Protein AF-A0A820FQL5-F1 (afdb_monomer)

pLDDT: mean 74.28, std 24.4, range [28.17, 97.19]

Structure (mmCIF, N/CA/C/O backbone):
data_AF-A0A820FQL5-F1
#
_entry.id   AF-A0A820FQL5-F1
#
loop_
_atom_site.group_PDB
_atom_site.id
_atom_site.type_symbol
_atom_site.label_atom_id
_atom_site.label_alt_id
_atom_site.label_comp_id
_atom_site.label_asym_id
_atom_site.label_entity_id
_atom_site.label_seq_id
_atom_site.pdbx_PDB_ins_code
_atom_site.Cartn_x
_atom_site.Cartn_y
_atom_site.Cartn_z
_atom_site.occupancy
_atom_site.B_iso_or_equiv
_atom_site.auth_seq_id
_atom_site.auth_comp_id
_atom_site.auth_asym_id
_atom_site.auth_atom_id
_atom_site.pdbx_PDB_model_num
ATOM 1 N N . MET A 1 1 ? 74.668 -17.766 -28.777 1.00 36.09 1 MET A N 1
ATOM 2 C CA . MET A 1 1 ? 75.497 -16.750 -29.457 1.00 36.09 1 MET A CA 1
ATOM 3 C C . MET A 1 1 ? 74.555 -15.599 -29.770 1.00 36.09 1 MET A C 1
ATOM 5 O O . MET A 1 1 ? 73.627 -15.824 -30.531 1.00 36.09 1 MET A O 1
ATOM 9 N N . ALA A 1 2 ? 74.511 -14.587 -28.896 1.00 40.09 2 ALA A N 1
ATOM 10 C CA . ALA A 1 2 ? 75.357 -13.377 -28.974 1.00 40.09 2 ALA A CA 1
ATOM 11 C C . ALA A 1 2 ? 74.757 -12.417 -30.035 1.00 40.09 2 ALA A C 1
ATOM 13 O O . ALA A 1 2 ? 74.537 -12.864 -31.151 1.00 40.09 2 ALA A O 1
ATOM 14 N N . ASP A 1 3 ? 74.389 -11.151 -29.806 1.00 36.59 3 ASP A N 1
ATOM 15 C CA . ASP A 1 3 ? 74.737 -10.185 -28.759 1.00 36.59 3 ASP A CA 1
ATOM 16 C C . ASP A 1 3 ? 73.809 -8.940 -28.789 1.00 36.59 3 ASP A C 1
ATOM 18 O O . ASP A 1 3 ? 73.258 -8.589 -29.829 1.00 36.59 3 ASP A O 1
ATOM 22 N N . HIS A 1 4 ? 73.679 -8.303 -27.615 1.00 42.88 4 HIS A N 1
ATOM 23 C CA . HIS A 1 4 ? 73.720 -6.860 -27.283 1.00 42.88 4 HIS A CA 1
ATOM 24 C C . HIS A 1 4 ? 73.138 -5.746 -28.187 1.00 42.88 4 HIS A C 1
ATOM 26 O O . HIS A 1 4 ? 73.580 -5.544 -29.310 1.00 42.88 4 HIS A O 1
ATOM 32 N N . ASN A 1 5 ? 72.294 -4.880 -27.587 1.00 37.44 5 ASN A N 1
ATOM 33 C CA . ASN A 1 5 ? 72.561 -3.477 -27.143 1.00 37.44 5 ASN A CA 1
ATOM 34 C C . ASN A 1 5 ? 71.225 -2.697 -27.087 1.00 37.44 5 ASN A C 1
ATOM 36 O O . ASN A 1 5 ? 70.476 -2.723 -28.052 1.00 37.44 5 ASN A O 1
ATOM 40 N N . CYS A 1 6 ? 70.747 -2.105 -25.986 1.00 33.75 6 CYS A N 1
ATOM 41 C CA . CYS A 1 6 ? 71.295 -1.147 -25.007 1.00 33.75 6 CYS A CA 1
ATOM 42 C C . CYS A 1 6 ? 71.382 0.316 -25.501 1.00 33.75 6 CYS A C 1
ATOM 44 O O . CYS A 1 6 ? 72.070 0.593 -26.478 1.00 33.75 6 CYS A O 1
ATOM 46 N N . CYS A 1 7 ? 70.721 1.196 -24.723 1.00 32.56 7 CYS A N 1
ATOM 47 C CA . CYS A 1 7 ? 70.896 2.644 -24.467 1.00 32.56 7 CYS A CA 1
ATOM 48 C C . CYS A 1 7 ? 69.649 3.507 -24.756 1.00 32.56 7 CYS A C 1
ATOM 50 O O . CYS A 1 7 ? 69.151 3.526 -25.871 1.00 32.56 7 CYS A O 1
ATOM 52 N N . SER A 1 8 ? 69.007 4.102 -23.735 1.00 34.12 8 SER A N 1
ATOM 53 C CA . SER A 1 8 ? 69.399 5.280 -22.910 1.00 34.12 8 SER A CA 1
ATOM 54 C C . SER A 1 8 ? 68.734 6.541 -23.499 1.00 34.12 8 SER A C 1
ATOM 56 O O . SER A 1 8 ? 69.007 6.902 -24.632 1.00 34.12 8 SER A O 1
ATOM 58 N N . SER A 1 9 ? 67.649 7.036 -22.899 1.00 37.53 9 SER A N 1
ATOM 59 C CA . SER A 1 9 ? 67.584 8.072 -21.847 1.00 37.53 9 SER A CA 1
ATOM 60 C C . SER A 1 9 ? 67.298 9.473 -22.407 1.00 37.53 9 SER A C 1
ATOM 62 O O . SER A 1 9 ? 68.120 10.055 -23.100 1.00 37.53 9 SER A O 1
ATOM 64 N N . HIS A 1 10 ? 66.147 10.052 -22.043 1.00 32.25 10 HIS A N 1
ATOM 65 C CA . HIS A 1 10 ? 66.102 11.450 -21.610 1.00 32.25 10 HIS A CA 1
ATOM 66 C C . HIS A 1 10 ? 64.814 11.754 -20.837 1.00 32.25 10 HIS A C 1
ATOM 68 O O . HIS A 1 10 ? 63.706 11.643 -21.355 1.00 32.25 10 HIS A O 1
ATOM 74 N N . CYS A 1 11 ? 64.997 12.136 -19.577 1.00 33.12 11 CYS A N 1
ATOM 75 C CA . CYS A 1 11 ? 64.013 12.813 -18.748 1.00 33.12 11 CYS A CA 1
ATOM 76 C C . CYS A 1 11 ? 63.756 14.219 -19.305 1.00 33.12 11 CYS A C 1
ATOM 78 O O . CYS A 1 11 ? 64.713 14.853 -19.737 1.00 33.12 11 CYS A O 1
ATOM 80 N N . HIS A 1 12 ? 62.531 14.735 -19.199 1.00 32.66 12 HIS A N 1
ATOM 81 C CA . HIS A 1 12 ? 62.264 16.130 -18.831 1.00 32.66 12 HIS A CA 1
ATOM 82 C C . HIS A 1 12 ? 60.912 16.212 -18.113 1.00 32.66 12 HIS A C 1
ATOM 84 O O . HIS A 1 12 ? 59.963 15.499 -18.437 1.00 32.66 12 HIS A O 1
ATOM 90 N N . SER A 1 13 ? 60.911 17.032 -17.072 1.00 31.92 13 SER A N 1
ATOM 91 C CA . SER A 1 13 ? 59.949 17.098 -15.981 1.00 31.92 13 SER A CA 1
ATOM 92 C C . SER A 1 13 ? 58.754 18.016 -16.264 1.00 31.92 13 SER A C 1
ATOM 94 O O . SER A 1 13 ? 58.895 19.003 -16.973 1.00 31.92 13 SER A O 1
ATOM 96 N N . ASN A 1 14 ? 57.633 17.670 -15.620 1.00 30.44 14 ASN A N 1
ATOM 97 C CA . ASN A 1 14 ? 56.605 18.488 -14.950 1.00 30.44 14 ASN A CA 1
ATOM 98 C C . ASN A 1 14 ? 56.168 19.855 -15.509 1.00 30.44 14 ASN A C 1
ATOM 100 O O . ASN A 1 14 ? 56.961 20.782 -15.562 1.00 30.44 14 ASN A O 1
ATOM 104 N N . GLU A 1 15 ? 54.844 20.012 -15.656 1.00 29.22 15 GLU A N 1
ATOM 105 C CA . GLU A 1 15 ? 53.989 20.926 -14.858 1.00 29.22 15 GLU A CA 1
ATOM 106 C C . GLU A 1 15 ? 52.502 20.571 -15.131 1.00 29.22 15 GLU A C 1
ATOM 108 O O . GLU A 1 15 ? 52.056 20.561 -16.271 1.00 29.22 15 GLU A O 1
ATOM 113 N N . SER A 1 16 ? 51.774 19.955 -14.191 1.00 31.08 16 SER A N 1
ATOM 114 C CA . SER A 1 16 ? 50.973 20.576 -13.113 1.00 31.08 16 SER A CA 1
ATOM 115 C C . SER A 1 16 ? 49.642 21.196 -13.574 1.00 31.08 16 SER A C 1
ATOM 117 O O . SER A 1 16 ? 49.610 22.354 -13.973 1.00 31.08 16 SER A O 1
ATOM 119 N N . SER A 1 17 ? 48.527 20.457 -13.443 1.00 30.70 17 SER A N 1
ATOM 120 C CA . SER A 1 17 ? 47.219 20.949 -12.934 1.00 30.70 17 SER A CA 1
ATOM 121 C C . SER A 1 17 ? 46.113 19.884 -13.062 1.00 30.70 17 SER A C 1
ATOM 123 O O . SER A 1 17 ? 45.251 19.931 -13.931 1.00 30.70 17 SER A O 1
ATOM 125 N N . SER A 1 18 ? 46.118 18.907 -12.153 1.00 31.44 18 SER A N 1
ATOM 126 C CA . SER A 1 18 ? 44.974 18.025 -11.890 1.00 31.44 18 SER A CA 1
ATOM 127 C C . SER A 1 18 ? 44.332 18.439 -10.566 1.00 31.44 18 SER A C 1
ATOM 129 O O . SER A 1 18 ? 44.877 18.170 -9.495 1.00 31.44 18 SER A O 1
ATOM 131 N N . SER A 1 19 ? 43.197 19.130 -10.629 1.00 31.36 19 SER A N 1
ATOM 132 C CA . SER A 1 19 ? 42.384 19.487 -9.467 1.00 31.36 19 SER A CA 1
ATOM 133 C C . SER A 1 19 ? 41.561 18.281 -9.004 1.00 31.36 19 SER A C 1
ATOM 135 O O . SER A 1 19 ? 40.420 18.071 -9.411 1.00 31.36 19 SER A O 1
ATOM 137 N N . SER A 1 20 ? 42.156 17.477 -8.125 1.00 32.72 20 SER A N 1
ATOM 138 C CA . SER A 1 20 ? 41.435 16.513 -7.294 1.00 32.72 20 SER A CA 1
ATOM 139 C C . SER A 1 20 ? 40.667 17.276 -6.219 1.00 32.72 20 SER A C 1
ATOM 141 O O . SER A 1 20 ? 41.267 17.791 -5.281 1.00 32.72 20 SER A O 1
ATOM 143 N N . ASN A 1 21 ? 39.344 17.364 -6.351 1.00 28.17 21 ASN A N 1
ATOM 144 C CA . ASN A 1 21 ? 38.487 17.906 -5.301 1.00 28.17 21 ASN A CA 1
ATOM 145 C C . ASN A 1 21 ? 38.049 16.752 -4.386 1.00 28.17 21 ASN A C 1
ATOM 147 O O . ASN A 1 21 ? 37.036 16.092 -4.618 1.00 28.17 21 ASN A O 1
ATOM 151 N N . THR A 1 22 ? 38.867 16.458 -3.378 1.00 32.78 22 THR A N 1
ATOM 152 C CA . THR A 1 22 ? 38.506 15.596 -2.250 1.00 32.78 22 THR A CA 1
ATOM 153 C C . THR A 1 22 ? 37.676 16.415 -1.269 1.00 32.78 22 THR A C 1
ATOM 155 O O . THR A 1 22 ? 38.226 17.156 -0.460 1.00 32.78 22 THR A O 1
ATOM 158 N N . ASN A 1 23 ? 36.351 16.288 -1.328 1.00 34.09 23 ASN A N 1
ATOM 159 C CA . ASN A 1 23 ? 35.502 16.723 -0.223 1.00 34.09 23 ASN A CA 1
ATOM 160 C C . ASN A 1 23 ? 35.442 15.593 0.809 1.00 34.09 23 ASN A C 1
ATOM 162 O O . ASN A 1 23 ? 34.610 14.690 0.722 1.00 34.09 23 ASN A O 1
ATOM 166 N N . GLU A 1 24 ? 36.358 15.650 1.775 1.00 30.58 24 GLU A N 1
ATOM 167 C CA . GLU A 1 24 ? 36.195 15.012 3.079 1.00 30.58 24 GLU A CA 1
ATOM 168 C C . GLU A 1 24 ? 34.946 15.601 3.748 1.00 30.58 24 GLU A C 1
ATOM 170 O O . GLU A 1 24 ? 34.906 16.775 4.116 1.00 30.58 24 GLU A O 1
ATOM 175 N N . ILE A 1 25 ? 33.894 14.795 3.887 1.00 36.19 25 ILE A N 1
ATOM 176 C CA . ILE A 1 25 ? 32.742 15.162 4.708 1.00 36.19 25 ILE A CA 1
ATOM 177 C C . ILE A 1 25 ? 33.081 14.775 6.148 1.00 36.19 25 ILE A C 1
ATOM 179 O O . ILE A 1 25 ? 33.119 13.598 6.500 1.00 36.19 25 ILE A O 1
ATOM 183 N N . ASN A 1 26 ? 33.350 15.797 6.960 1.00 32.34 26 ASN A N 1
ATOM 184 C CA . ASN A 1 26 ? 33.558 15.704 8.402 1.00 32.34 26 ASN A CA 1
ATOM 185 C C . ASN A 1 26 ? 32.381 15.001 9.107 1.00 32.34 26 ASN A C 1
ATOM 187 O O . ASN A 1 26 ? 31.235 15.447 9.032 1.00 32.34 26 ASN A O 1
ATOM 191 N N . SER A 1 27 ? 32.696 13.946 9.863 1.00 35.38 27 SER A N 1
ATOM 192 C CA . SER A 1 27 ? 31.788 13.097 10.658 1.00 35.38 27 SER A CA 1
ATOM 193 C C . SER A 1 27 ? 31.195 13.757 11.915 1.00 35.38 27 SER A C 1
ATOM 195 O O . SER A 1 27 ? 30.949 13.090 12.918 1.00 35.38 27 SER A O 1
ATOM 197 N N . SER A 1 28 ? 30.957 15.065 11.911 1.00 31.88 28 SER A N 1
ATOM 198 C CA . SER A 1 28 ? 30.588 15.799 13.129 1.00 31.88 28 SER A CA 1
ATOM 199 C C . SER A 1 28 ? 29.511 16.858 12.909 1.00 31.88 28 SER A C 1
ATOM 201 O O . SER A 1 28 ? 29.569 17.924 13.507 1.00 31.88 28 SER A O 1
ATOM 203 N N . ASN A 1 29 ? 28.494 16.550 12.092 1.00 31.14 29 ASN A N 1
ATOM 204 C CA . ASN A 1 29 ? 27.234 17.311 12.091 1.00 31.14 29 ASN A CA 1
ATOM 205 C C . ASN A 1 29 ? 25.994 16.519 11.621 1.00 31.14 29 ASN A C 1
ATOM 207 O O . ASN A 1 29 ? 25.070 17.077 11.042 1.00 31.14 29 ASN A O 1
ATOM 211 N N . ILE A 1 30 ? 25.936 15.212 11.906 1.00 38.50 30 ILE A N 1
ATOM 212 C CA . ILE A 1 30 ? 24.696 14.424 11.773 1.00 38.50 30 ILE A CA 1
ATOM 213 C C . ILE A 1 30 ? 23.993 14.402 13.134 1.00 38.50 30 ILE A C 1
ATOM 215 O O . ILE A 1 30 ? 23.991 13.398 13.845 1.00 38.50 30 ILE A O 1
ATOM 219 N N . LYS A 1 31 ? 23.443 15.542 13.543 1.00 39.69 31 LYS A N 1
ATOM 220 C CA . LYS A 1 31 ? 22.408 15.603 14.577 1.00 39.69 31 LYS A CA 1
ATOM 221 C C . LYS A 1 31 ? 21.335 16.558 14.073 1.00 39.69 31 LYS A C 1
ATOM 223 O O . LYS A 1 31 ? 21.652 17.686 13.730 1.00 39.69 31 LYS A O 1
ATOM 228 N N . GLU A 1 32 ? 20.111 16.035 14.023 1.00 37.41 32 GLU A N 1
ATOM 229 C CA . GLU A 1 32 ? 18.878 16.664 13.527 1.00 37.41 32 GLU A CA 1
ATOM 230 C C . GLU A 1 32 ? 18.730 16.735 12.001 1.00 37.41 32 GLU A C 1
ATOM 232 O O . GLU A 1 32 ? 18.744 17.798 11.391 1.00 37.41 32 GLU A O 1
ATOM 237 N N . ILE A 1 33 ? 18.495 15.573 11.382 1.00 35.09 33 ILE A N 1
ATOM 238 C CA . ILE A 1 33 ? 17.733 15.515 10.128 1.00 35.09 33 ILE A CA 1
ATOM 239 C C . ILE A 1 33 ? 16.335 15.026 10.499 1.00 35.09 33 ILE A C 1
ATOM 241 O O . ILE A 1 33 ? 16.169 13.935 11.048 1.00 35.09 33 ILE A O 1
ATOM 245 N N . SER A 1 34 ? 15.353 15.891 10.265 1.00 36.59 34 SER A N 1
ATOM 246 C CA . SER A 1 34 ? 13.936 15.651 10.509 1.00 36.59 34 SER A CA 1
ATOM 247 C C . SER A 1 34 ? 13.443 14.463 9.682 1.00 36.59 34 SER A C 1
ATOM 249 O O . SER A 1 34 ? 13.859 14.263 8.540 1.00 36.59 34 SER A O 1
ATOM 251 N N . HIS A 1 35 ? 12.516 13.686 10.245 1.00 40.00 35 HIS A N 1
ATOM 252 C CA . HIS A 1 35 ? 11.980 12.450 9.663 1.00 40.00 35 HIS A CA 1
ATOM 253 C C . HIS A 1 35 ? 11.316 12.636 8.278 1.00 40.00 35 HIS A C 1
ATOM 255 O O . HIS A 1 35 ? 11.058 11.651 7.592 1.00 40.00 35 HIS A O 1
ATOM 261 N N . ASN A 1 36 ? 11.102 13.883 7.845 1.00 38.81 36 ASN A N 1
ATOM 262 C CA . ASN A 1 36 ? 10.474 14.248 6.575 1.00 38.81 36 ASN A CA 1
ATOM 263 C C . ASN A 1 36 ? 11.463 14.500 5.414 1.00 38.81 36 ASN A C 1
ATOM 265 O O . ASN A 1 36 ? 11.029 14.588 4.266 1.00 38.81 36 ASN A O 1
ATOM 269 N N . ASP A 1 37 ? 12.775 14.581 5.664 1.00 40.28 37 ASP A N 1
ATOM 270 C CA . ASP A 1 37 ? 13.745 15.045 4.652 1.00 40.28 37 ASP A CA 1
ATOM 271 C C . ASP A 1 37 ? 14.344 13.936 3.766 1.00 40.28 37 ASP A C 1
ATOM 273 O O . ASP A 1 37 ? 15.040 14.219 2.789 1.00 40.28 37 ASP A O 1
ATOM 277 N N . ILE A 1 38 ? 14.026 12.663 4.026 1.00 42.00 38 ILE A N 1
ATOM 278 C CA . ILE A 1 38 ? 14.482 11.536 3.186 1.00 42.00 38 ILE A CA 1
ATOM 279 C C . ILE A 1 38 ? 13.643 11.413 1.895 1.00 42.00 38 ILE A C 1
ATOM 281 O O . ILE A 1 38 ? 14.079 10.818 0.912 1.00 42.00 38 ILE A O 1
ATOM 285 N N . HIS A 1 39 ? 12.479 12.064 1.825 1.00 42.16 39 HIS A N 1
ATOM 286 C CA . HIS A 1 39 ? 11.547 11.933 0.701 1.00 42.16 39 HIS A CA 1
ATOM 287 C C . HIS A 1 39 ? 11.948 12.672 -0.589 1.00 42.16 39 HIS A C 1
ATOM 289 O O . HIS A 1 39 ? 11.261 12.522 -1.599 1.00 42.16 39 HIS A O 1
ATOM 295 N N . LYS A 1 40 ? 13.029 13.469 -0.606 1.00 45.28 40 LYS A N 1
ATOM 296 C CA . LYS A 1 40 ? 13.298 14.384 -1.737 1.00 45.28 40 LYS A CA 1
ATOM 297 C C . LYS A 1 40 ? 14.394 13.954 -2.714 1.00 45.28 40 LYS A C 1
ATOM 299 O O . LYS A 1 40 ? 14.478 14.507 -3.808 1.00 45.28 40 LYS A O 1
ATOM 304 N N . HIS A 1 41 ? 15.210 12.957 -2.397 1.00 39.69 41 HIS A N 1
ATOM 305 C CA . HIS A 1 41 ? 16.285 12.537 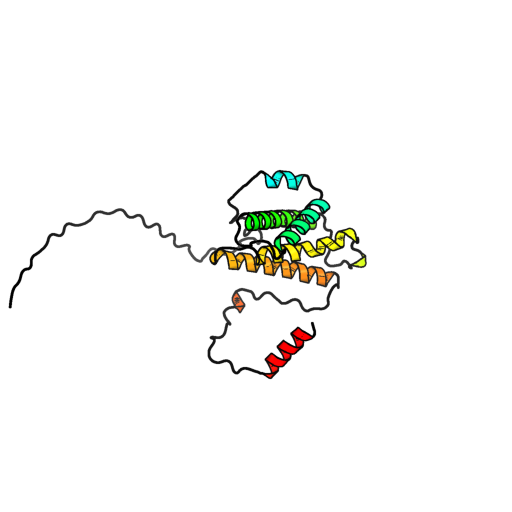-3.295 1.00 39.69 41 HIS A CA 1
ATOM 306 C C . HIS A 1 41 ? 15.979 11.173 -3.906 1.00 39.69 41 HIS A C 1
ATOM 308 O O . HIS A 1 41 ? 16.350 10.170 -3.310 1.00 39.69 41 HIS A O 1
ATOM 314 N N . LEU A 1 42 ? 15.315 11.159 -5.082 1.00 44.03 42 LEU A N 1
ATOM 315 C CA . LEU A 1 42 ? 15.579 10.255 -6.235 1.00 44.03 42 LEU A CA 1
ATOM 316 C C . LEU A 1 42 ? 14.468 10.176 -7.310 1.00 44.03 42 LEU A C 1
ATOM 318 O O . LEU A 1 42 ? 14.324 9.147 -7.970 1.00 44.03 42 LEU A O 1
ATOM 322 N N . ILE A 1 43 ? 13.714 11.244 -7.580 1.00 43.56 43 ILE A N 1
ATOM 323 C CA . ILE A 1 43 ? 12.821 11.256 -8.751 1.00 43.56 43 ILE A CA 1
ATOM 324 C C . ILE A 1 43 ? 13.347 12.281 -9.759 1.00 43.56 43 ILE A C 1
ATOM 326 O O . ILE A 1 43 ? 13.111 13.472 -9.625 1.00 43.56 43 ILE A O 1
ATOM 330 N N . LEU A 1 44 ? 14.088 11.800 -10.759 1.00 45.97 44 LEU A N 1
ATOM 331 C CA . LEU A 1 44 ? 14.270 12.494 -12.033 1.00 45.97 44 LEU A CA 1
ATOM 332 C C . LEU A 1 44 ? 13.788 11.561 -13.141 1.00 45.97 44 LEU A C 1
ATOM 334 O O . LEU A 1 44 ? 14.436 10.558 -13.440 1.00 45.97 44 LEU A O 1
ATOM 338 N N . ASN A 1 45 ? 12.591 11.867 -13.637 1.00 41.44 45 ASN A N 1
ATOM 339 C CA . ASN A 1 45 ? 12.154 11.822 -15.034 1.00 41.44 45 ASN A CA 1
ATOM 340 C C . ASN A 1 45 ? 10.651 12.128 -15.020 1.00 41.44 45 ASN A C 1
ATOM 342 O O . ASN A 1 45 ? 9.815 11.254 -14.754 1.00 41.44 45 ASN A O 1
ATOM 346 N N . ASP A 1 46 ? 10.344 13.404 -15.232 1.00 45.09 46 ASP A N 1
ATOM 347 C CA . ASP A 1 46 ? 8.992 13.927 -15.366 1.00 45.09 46 A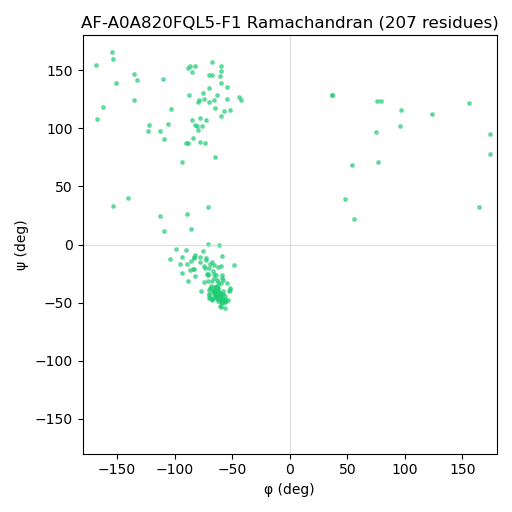SP A CA 1
ATOM 348 C C . ASP A 1 46 ? 8.498 13.663 -16.792 1.00 45.09 46 ASP A C 1
ATOM 350 O O . ASP A 1 46 ? 8.860 14.353 -17.742 1.00 45.09 46 ASP A O 1
ATOM 354 N N . ASN A 1 47 ? 7.661 12.636 -16.938 1.00 49.88 47 ASN A N 1
ATOM 355 C CA . ASN A 1 47 ? 6.605 12.651 -17.944 1.00 49.88 47 ASN A CA 1
ATOM 356 C C . ASN A 1 47 ? 5.389 13.309 -17.276 1.00 49.88 47 ASN A C 1
ATOM 358 O O . ASN A 1 47 ? 4.544 12.633 -16.694 1.00 49.88 47 ASN A O 1
ATOM 362 N N . ASP A 1 48 ? 5.319 14.640 -17.344 1.00 49.75 48 ASP A N 1
ATOM 363 C CA . ASP A 1 48 ? 4.275 15.489 -16.738 1.00 49.75 48 ASP A CA 1
ATOM 364 C C . ASP A 1 48 ? 2.845 15.238 -17.262 1.00 49.75 48 ASP A C 1
ATOM 366 O O . ASP A 1 48 ? 1.892 15.897 -16.840 1.00 49.75 48 ASP A O 1
ATOM 370 N N . ASN A 1 49 ? 2.668 14.306 -18.202 1.00 50.34 49 ASN A N 1
ATOM 371 C CA . ASN A 1 49 ? 1.390 14.091 -18.870 1.00 50.34 49 ASN A CA 1
ATOM 372 C C . ASN A 1 49 ? 0.471 13.101 -18.133 1.00 50.34 49 ASN A C 1
ATOM 374 O O . ASN A 1 49 ? -0.741 13.297 -18.145 1.00 50.34 49 ASN A O 1
ATOM 378 N N . ASP A 1 50 ? 1.021 12.101 -17.433 1.00 54.62 50 ASP A N 1
ATOM 379 C CA . ASP A 1 50 ? 0.199 11.133 -16.683 1.00 54.62 50 ASP A CA 1
ATOM 380 C C . ASP A 1 50 ? -0.375 11.750 -15.396 1.00 54.62 50 ASP A C 1
ATOM 382 O O . ASP A 1 50 ? -1.507 11.475 -15.010 1.00 54.62 50 ASP A O 1
ATOM 386 N N . ASN A 1 51 ? 0.365 12.673 -14.774 1.00 54.03 51 ASN A N 1
ATOM 387 C CA . ASN A 1 51 ? 0.023 13.230 -13.462 1.00 54.03 51 ASN A CA 1
ATOM 388 C C . ASN A 1 51 ? -1.201 14.172 -13.496 1.00 54.03 51 ASN A C 1
ATOM 390 O O . ASN A 1 51 ? -1.910 14.323 -12.507 1.00 54.03 51 ASN A O 1
ATOM 394 N N . LYS A 1 52 ? -1.491 14.809 -14.643 1.00 55.97 52 LYS A N 1
ATOM 395 C CA . LYS A 1 52 ? -2.645 15.721 -14.775 1.00 55.97 52 LYS A CA 1
ATOM 396 C C . LYS A 1 52 ? -3.990 15.004 -14.796 1.00 55.97 52 LYS A C 1
ATOM 398 O O . LYS A 1 52 ? -5.000 15.626 -14.474 1.00 55.97 52 LYS A O 1
ATOM 403 N N . ASN A 1 53 ? -4.020 13.739 -15.211 1.00 61.31 53 ASN A N 1
ATOM 404 C CA . ASN A 1 53 ? -5.272 12.998 -15.289 1.00 61.31 53 ASN A CA 1
ATOM 405 C C . ASN A 1 53 ? -5.710 12.552 -13.886 1.00 61.31 53 ASN A C 1
ATOM 407 O O . ASN A 1 53 ? -6.878 12.697 -13.526 1.00 61.31 53 ASN A O 1
ATOM 411 N N . ASP A 1 54 ? -4.760 12.119 -13.054 1.00 67.75 54 ASP A N 1
ATOM 412 C CA . ASP A 1 54 ? -5.010 11.589 -11.710 1.00 67.75 54 ASP A CA 1
ATOM 413 C C . ASP A 1 54 ? -5.643 12.624 -10.762 1.00 67.75 54 ASP A C 1
ATOM 415 O O . ASP A 1 54 ? -6.601 12.310 -10.060 1.00 67.75 54 ASP A O 1
ATOM 419 N N . GLU A 1 55 ? -5.227 13.892 -10.814 1.00 68.75 55 GLU A N 1
ATOM 420 C CA . GLU A 1 55 ? -5.765 14.958 -9.945 1.00 68.75 55 GLU A CA 1
ATOM 421 C C . GLU A 1 55 ? -7.272 15.237 -10.137 1.00 68.75 55 GLU A C 1
ATOM 423 O O . GLU A 1 55 ? -7.923 15.812 -9.264 1.00 68.75 55 GLU A O 1
ATOM 428 N N . SER A 1 56 ? -7.856 14.820 -11.265 1.00 78.75 56 SER A N 1
ATOM 429 C CA . SER A 1 56 ? -9.295 14.971 -11.530 1.00 78.75 56 SER A CA 1
ATOM 430 C C . SER A 1 56 ? -10.156 13.832 -10.966 1.00 78.75 56 SER A C 1
ATOM 432 O O . SER A 1 56 ? -11.381 13.966 -10.876 1.00 78.75 56 SER A O 1
ATOM 434 N N . HIS A 1 57 ? -9.540 12.717 -10.566 1.00 86.12 57 HIS A N 1
ATOM 435 C CA . HIS A 1 57 ? -10.254 11.518 -10.148 1.00 86.12 57 HIS A CA 1
ATOM 436 C C . HIS A 1 57 ? -10.662 11.560 -8.668 1.00 86.12 57 HIS A C 1
ATOM 438 O O . HIS A 1 57 ? -10.005 12.111 -7.777 1.00 86.12 57 HIS A O 1
ATOM 444 N N . THR A 1 58 ? -11.788 10.916 -8.373 1.00 91.06 58 THR A N 1
ATOM 445 C CA . THR A 1 58 ? -12.224 10.683 -6.993 1.00 91.06 58 THR A CA 1
ATOM 446 C C . THR A 1 58 ? -11.280 9.712 -6.278 1.00 91.06 58 THR A C 1
ATOM 448 O O . THR A 1 58 ? -10.633 8.877 -6.904 1.00 91.06 58 THR A O 1
ATOM 451 N N . PHE A 1 59 ? -11.252 9.768 -4.941 1.00 90.75 59 PHE A N 1
ATOM 452 C CA . PHE A 1 59 ? -10.459 8.846 -4.116 1.00 90.75 59 PHE A CA 1
ATOM 453 C C . PHE A 1 59 ? -10.744 7.369 -4.443 1.00 90.75 59 PHE A C 1
ATOM 455 O O . PHE A 1 59 ? -9.825 6.565 -4.553 1.00 90.75 59 PHE A O 1
ATOM 462 N N . SER A 1 60 ? -12.020 7.038 -4.676 1.00 93.94 60 SER A N 1
ATOM 463 C CA . SER A 1 60 ? -12.444 5.708 -5.125 1.00 93.94 60 SER A CA 1
ATOM 464 C C . SER A 1 60 ? -11.811 5.324 -6.456 1.00 93.94 60 SER A C 1
ATOM 466 O O . SER A 1 60 ? -11.196 4.270 -6.547 1.00 93.94 60 SER A O 1
ATOM 468 N N . GLN A 1 61 ? -11.950 6.179 -7.473 1.00 94.56 61 GLN A N 1
ATOM 469 C CA . GLN A 1 61 ? -11.471 5.895 -8.827 1.00 94.56 61 GLN A CA 1
ATOM 470 C C . GLN A 1 61 ? -9.957 5.705 -8.865 1.00 94.56 61 GLN A C 1
ATOM 472 O O . GLN A 1 61 ? -9.477 4.783 -9.510 1.00 94.56 61 GLN A O 1
ATOM 477 N N . LEU A 1 62 ? -9.212 6.537 -8.136 1.00 93.75 62 LEU A N 1
ATOM 478 C CA . LEU A 1 62 ? -7.763 6.398 -8.007 1.00 93.75 62 LEU A CA 1
ATOM 479 C C . LEU A 1 62 ? -7.386 5.032 -7.416 1.00 93.75 62 LEU A C 1
ATOM 481 O O . LEU A 1 62 ? -6.469 4.376 -7.908 1.00 93.75 62 LEU A O 1
ATOM 485 N N . PHE A 1 63 ? -8.109 4.578 -6.388 1.00 95.81 63 PHE A N 1
ATOM 486 C CA . PHE A 1 63 ? -7.875 3.258 -5.803 1.00 95.81 63 PHE A CA 1
ATOM 487 C C . PHE A 1 63 ? -8.231 2.130 -6.781 1.00 95.81 63 PHE A C 1
ATOM 489 O O . PHE A 1 63 ? -7.482 1.163 -6.896 1.00 95.81 63 PHE A O 1
ATOM 496 N N . ASP A 1 64 ? -9.331 2.267 -7.525 1.00 95.75 64 ASP A N 1
ATOM 497 C CA . ASP A 1 64 ? -9.753 1.287 -8.531 1.00 95.75 64 ASP A CA 1
ATOM 498 C C . ASP A 1 64 ? -8.718 1.174 -9.674 1.00 95.75 64 ASP A C 1
ATOM 500 O O . ASP A 1 64 ? -8.382 0.066 -10.100 1.00 95.75 64 ASP A O 1
ATOM 504 N N . ILE A 1 65 ? -8.142 2.302 -10.115 1.00 94.75 65 ILE A N 1
ATOM 505 C CA . ILE A 1 65 ? -7.036 2.347 -11.088 1.00 94.75 65 ILE A CA 1
ATOM 506 C C . ILE A 1 65 ? -5.800 1.638 -10.523 1.00 94.75 65 ILE A C 1
ATOM 508 O O . ILE A 1 65 ? -5.227 0.775 -11.191 1.00 94.75 65 ILE A O 1
ATOM 512 N N . ALA A 1 66 ? -5.400 1.954 -9.287 1.00 95.25 66 ALA A N 1
ATOM 513 C CA . ALA A 1 66 ? -4.243 1.330 -8.649 1.00 95.25 66 ALA A CA 1
ATOM 514 C C . ALA A 1 66 ? -4.411 -0.191 -8.503 1.00 95.25 66 ALA A C 1
ATOM 516 O O . ALA A 1 66 ? -3.490 -0.952 -8.805 1.00 95.25 66 ALA A O 1
ATOM 517 N N . TRP A 1 67 ? -5.603 -0.639 -8.103 1.00 95.19 67 TRP A N 1
ATOM 518 C CA . TRP A 1 67 ? -5.954 -2.053 -8.000 1.00 95.19 67 TRP A CA 1
ATOM 519 C C . TRP A 1 67 ? -5.900 -2.760 -9.357 1.00 95.19 67 TRP A C 1
ATOM 521 O O . TRP A 1 67 ? -5.302 -3.830 -9.473 1.00 95.19 67 TRP A O 1
ATOM 531 N N . SER A 1 68 ? -6.464 -2.149 -10.404 1.00 95.88 68 SER A N 1
ATOM 532 C CA . SER A 1 68 ? -6.374 -2.679 -11.770 1.00 95.88 68 SER A CA 1
ATOM 533 C C . SER A 1 68 ? -4.920 -2.809 -12.216 1.00 95.88 68 SER A C 1
ATOM 535 O O . SER A 1 68 ? -4.511 -3.861 -12.706 1.00 95.88 68 SER A O 1
ATOM 537 N N . ASN A 1 69 ? -4.113 -1.770 -11.989 1.00 95.12 69 ASN A N 1
ATOM 538 C CA . ASN A 1 69 ? -2.703 -1.787 -12.349 1.00 95.12 69 ASN A CA 1
ATOM 539 C C . ASN A 1 69 ? -1.946 -2.897 -11.625 1.00 95.12 69 ASN A C 1
ATOM 541 O O . ASN A 1 69 ? -1.130 -3.573 -12.245 1.00 95.12 69 ASN A O 1
ATOM 545 N N . GLN A 1 70 ? -2.217 -3.109 -10.339 1.00 93.88 70 GLN A N 1
ATOM 546 C CA . GLN A 1 70 ? -1.584 -4.172 -9.571 1.00 93.88 70 GLN A CA 1
ATOM 547 C C . GLN A 1 70 ? -1.951 -5.565 -10.087 1.00 93.88 70 GLN A C 1
ATOM 549 O O . GLN A 1 70 ? -1.055 -6.393 -10.239 1.00 93.88 70 GLN A O 1
ATOM 554 N N . ASN A 1 71 ? -3.224 -5.814 -10.401 1.00 94.00 71 ASN A N 1
ATOM 555 C CA . ASN A 1 71 ? -3.654 -7.088 -10.986 1.00 94.00 71 ASN A CA 1
ATOM 556 C C . ASN A 1 71 ? -2.944 -7.359 -12.317 1.00 94.00 71 ASN A C 1
ATOM 558 O O . ASN A 1 71 ? -2.454 -8.464 -12.549 1.00 94.00 71 ASN A O 1
ATOM 562 N N . ASP A 1 72 ? -2.816 -6.330 -13.155 1.00 92.88 72 ASP A N 1
ATOM 563 C CA . ASP A 1 72 ? -2.084 -6.438 -14.412 1.00 92.88 72 ASP A CA 1
ATOM 564 C C . ASP A 1 72 ? -0.596 -6.725 -14.173 1.00 92.88 72 ASP A C 1
ATOM 566 O O . ASP A 1 72 ? -0.028 -7.600 -14.821 1.00 92.88 72 ASP A O 1
ATOM 570 N N . LEU A 1 73 ? 0.041 -6.029 -13.224 1.00 93.19 73 LEU A N 1
ATOM 571 C CA . LEU A 1 73 ? 1.453 -6.231 -12.873 1.00 93.19 73 LEU A CA 1
ATOM 572 C C . LEU A 1 73 ? 1.717 -7.620 -12.263 1.00 93.19 73 LEU A C 1
ATOM 574 O O . LEU A 1 73 ? 2.819 -8.145 -12.403 1.00 93.19 73 LEU A O 1
ATOM 578 N N . GLN A 1 74 ? 0.728 -8.220 -11.597 1.00 90.62 74 GLN A N 1
ATOM 579 C CA . GLN A 1 74 ? 0.811 -9.575 -11.040 1.00 90.62 74 GLN A CA 1
ATOM 580 C C . GLN A 1 74 ? 0.515 -10.678 -12.062 1.00 90.62 74 GLN A C 1
ATOM 582 O O . GLN A 1 74 ? 0.750 -11.856 -11.777 1.00 90.62 74 GLN A O 1
ATOM 587 N N . SER A 1 75 ? 0.012 -10.330 -13.247 1.00 90.12 75 SER A N 1
ATOM 588 C CA . SER A 1 75 ? -0.299 -11.320 -14.270 1.00 90.12 75 SER A CA 1
ATOM 589 C C . SER A 1 75 ? 0.963 -12.050 -14.739 1.00 90.12 75 SER A C 1
ATOM 591 O O . SER A 1 75 ? 1.950 -11.443 -15.156 1.00 90.12 75 SER A O 1
ATOM 593 N N . SER A 1 76 ? 0.908 -13.385 -14.724 1.00 76.12 76 SER A N 1
ATOM 594 C CA . SER A 1 76 ? 2.028 -14.264 -15.100 1.00 76.12 76 SER A CA 1
ATOM 595 C C . SER A 1 76 ? 2.525 -14.081 -16.540 1.00 76.12 76 SER A C 1
ATOM 597 O O . SER A 1 76 ? 3.642 -14.484 -16.861 1.00 76.12 76 SER A O 1
ATOM 599 N N . SER A 1 77 ? 1.720 -13.465 -17.409 1.00 80.31 77 SER A N 1
ATOM 600 C CA . SER A 1 77 ? 2.073 -13.191 -18.803 1.00 80.31 77 SER A CA 1
ATOM 601 C C . SER A 1 77 ? 2.927 -11.934 -18.991 1.00 80.31 77 SER A C 1
ATOM 603 O O . SER A 1 77 ? 3.384 -11.676 -20.105 1.00 80.31 77 SER A O 1
ATOM 605 N N . VAL A 1 78 ? 3.111 -11.113 -17.952 1.00 82.12 78 VAL A N 1
ATOM 606 C CA . VAL A 1 78 ? 3.783 -9.817 -18.075 1.00 82.12 78 VAL A CA 1
ATOM 607 C C . VAL A 1 78 ? 5.289 -9.963 -17.905 1.00 82.12 78 VAL A C 1
ATOM 609 O O . VAL A 1 78 ? 5.792 -10.524 -16.932 1.00 82.12 78 VAL A O 1
ATOM 612 N N . ASN A 1 79 ? 6.037 -9.417 -18.862 1.00 85.00 79 ASN A N 1
ATOM 613 C CA . ASN A 1 79 ? 7.487 -9.395 -18.787 1.00 85.00 79 ASN A CA 1
ATOM 614 C C . ASN A 1 79 ? 7.961 -8.287 -17.829 1.00 85.00 79 ASN A C 1
ATOM 616 O O . ASN A 1 79 ? 7.932 -7.105 -18.157 1.00 85.00 79 ASN A O 1
ATOM 620 N N . THR A 1 80 ? 8.477 -8.684 -16.666 1.00 86.94 80 THR A N 1
ATOM 621 C CA . THR A 1 80 ? 8.983 -7.778 -15.617 1.00 86.94 80 THR A CA 1
ATOM 622 C C . THR A 1 80 ? 10.300 -7.074 -15.970 1.00 86.94 80 THR A C 1
ATOM 624 O O . THR A 1 80 ? 10.868 -6.350 -15.147 1.00 86.94 80 THR A O 1
ATOM 627 N N . THR A 1 81 ? 10.857 -7.317 -17.160 1.00 87.62 81 THR A N 1
ATOM 628 C CA . THR A 1 81 ? 12.082 -6.664 -17.641 1.00 87.62 81 THR A CA 1
ATOM 629 C C . THR A 1 81 ? 11.809 -5.502 -18.589 1.00 87.62 81 THR A C 1
ATOM 631 O O . THR A 1 81 ? 12.772 -4.883 -19.029 1.00 87.62 81 THR A O 1
ATOM 634 N N . THR A 1 82 ? 10.552 -5.242 -18.956 1.00 90.38 82 THR A N 1
ATOM 635 C CA . THR A 1 82 ? 10.217 -4.172 -19.902 1.00 90.38 82 THR A CA 1
ATOM 636 C C . THR A 1 82 ? 10.146 -2.812 -19.216 1.00 90.38 82 THR A C 1
ATOM 638 O O . THR A 1 82 ? 9.850 -2.690 -18.019 1.00 90.38 82 THR A O 1
ATOM 641 N N . ASP A 1 83 ? 10.392 -1.770 -20.004 1.00 89.56 83 ASP A N 1
ATOM 642 C CA . ASP A 1 83 ? 10.243 -0.392 -19.546 1.00 89.56 83 ASP A CA 1
ATOM 643 C C . ASP A 1 83 ? 8.770 -0.051 -19.286 1.00 89.56 83 ASP A C 1
ATOM 645 O O . ASP A 1 83 ? 8.478 0.671 -18.335 1.00 89.56 83 ASP A O 1
ATOM 649 N N . ASP A 1 84 ? 7.835 -0.650 -20.032 1.00 90.12 84 ASP A N 1
ATOM 650 C CA . ASP A 1 84 ? 6.390 -0.498 -19.814 1.00 90.12 84 ASP A CA 1
ATOM 651 C C . ASP A 1 84 ? 5.966 -1.009 -18.433 1.00 90.12 84 ASP A C 1
ATOM 653 O O . ASP A 1 84 ? 5.243 -0.327 -17.705 1.00 90.12 84 ASP A O 1
ATOM 657 N N . TYR A 1 85 ? 6.467 -2.185 -18.030 1.00 93.06 85 TYR A N 1
ATOM 658 C CA . TYR A 1 85 ? 6.226 -2.735 -16.695 1.00 93.06 85 TYR A CA 1
ATOM 659 C C . TYR A 1 85 ? 6.745 -1.787 -15.615 1.00 93.06 85 TYR A C 1
ATOM 661 O O . TYR A 1 85 ? 6.038 -1.455 -14.663 1.00 93.06 85 TYR A O 1
ATOM 669 N N . SER A 1 86 ? 7.982 -1.321 -15.785 1.00 92.12 86 SER A N 1
ATOM 670 C CA . SER A 1 86 ? 8.643 -0.436 -14.825 1.00 92.12 86 SER A CA 1
ATOM 671 C C . SER A 1 86 ? 7.945 0.924 -14.725 1.00 92.12 86 SER A C 1
ATOM 673 O O . SER A 1 86 ? 7.789 1.452 -13.624 1.00 92.12 86 SER A O 1
ATOM 675 N N . SER A 1 87 ? 7.477 1.464 -15.852 1.00 92.88 87 SER A N 1
ATOM 676 C CA . SER A 1 87 ? 6.744 2.732 -15.931 1.00 92.88 87 SER A CA 1
ATOM 677 C C . SER A 1 87 ? 5.376 2.622 -15.270 1.00 92.88 87 SER A C 1
ATOM 679 O O . SER A 1 87 ? 5.047 3.443 -14.416 1.00 92.88 87 SER A O 1
ATOM 681 N N . LYS A 1 88 ? 4.617 1.558 -15.567 1.00 94.56 88 LYS A N 1
ATOM 682 C CA . LYS A 1 88 ? 3.324 1.283 -14.926 1.00 94.56 88 LYS A CA 1
ATOM 683 C C . LYS A 1 88 ? 3.471 1.075 -13.420 1.00 94.56 88 LYS A C 1
ATOM 685 O O . LYS A 1 88 ? 2.681 1.615 -12.646 1.00 94.56 88 LYS A O 1
ATOM 690 N N . LEU A 1 89 ? 4.501 0.347 -12.990 1.00 95.31 89 LEU A N 1
ATOM 691 C CA . LEU A 1 89 ? 4.809 0.148 -11.575 1.00 95.31 89 LEU A CA 1
ATOM 692 C C . LEU A 1 89 ? 5.149 1.473 -10.881 1.00 95.31 89 LEU A C 1
ATOM 694 O O . LEU A 1 89 ? 4.603 1.756 -9.818 1.00 95.31 89 LEU A O 1
ATOM 698 N N . LEU A 1 90 ? 6.002 2.309 -11.481 1.00 94.62 90 LEU A N 1
ATOM 699 C CA . LEU A 1 90 ? 6.372 3.605 -10.907 1.00 94.62 90 LEU A CA 1
ATOM 700 C C . LEU A 1 90 ? 5.184 4.571 -10.845 1.00 94.62 90 LEU A C 1
ATOM 702 O O . LEU A 1 90 ? 5.005 5.244 -9.832 1.00 94.62 90 LEU A O 1
ATOM 706 N N . HIS A 1 91 ? 4.369 4.618 -11.897 1.00 94.75 91 HIS A N 1
ATOM 707 C CA . HIS A 1 91 ? 3.128 5.386 -11.914 1.00 94.75 91 HIS A CA 1
ATOM 708 C C . HIS A 1 91 ? 2.179 4.919 -10.801 1.00 94.75 91 HIS A C 1
ATOM 710 O O . HIS A 1 91 ? 1.713 5.737 -10.016 1.00 94.75 91 HIS A O 1
ATOM 716 N N . THR A 1 92 ? 1.989 3.605 -10.642 1.00 96.12 92 THR A N 1
ATOM 717 C CA . THR A 1 92 ? 1.125 3.043 -9.587 1.00 96.12 92 THR A CA 1
ATOM 718 C C . THR A 1 92 ? 1.641 3.358 -8.179 1.00 96.12 92 THR A C 1
ATOM 720 O O . THR A 1 92 ? 0.840 3.634 -7.290 1.00 96.12 92 THR A O 1
ATOM 723 N N . ILE A 1 93 ? 2.964 3.373 -7.965 1.00 96.31 93 ILE A N 1
ATOM 724 C CA . ILE A 1 93 ? 3.553 3.820 -6.690 1.00 96.31 93 ILE A CA 1
ATOM 725 C C . ILE A 1 93 ? 3.181 5.280 -6.418 1.00 96.31 93 ILE A C 1
ATOM 727 O O . ILE A 1 93 ? 2.626 5.567 -5.363 1.00 96.31 93 ILE A O 1
ATOM 731 N N . ARG A 1 94 ? 3.430 6.188 -7.372 1.00 95.19 94 ARG A N 1
ATOM 732 C CA . ARG A 1 94 ? 3.118 7.622 -7.215 1.00 95.19 94 ARG A CA 1
ATOM 733 C C . ARG A 1 94 ? 1.629 7.845 -6.935 1.00 95.19 94 ARG A C 1
ATOM 735 O O . ARG A 1 94 ? 1.278 8.609 -6.041 1.00 95.19 94 ARG A O 1
ATOM 742 N N . LEU A 1 95 ? 0.773 7.128 -7.660 1.00 95.19 95 LEU A N 1
ATOM 743 C CA . LEU A 1 95 ? -0.677 7.141 -7.495 1.00 95.19 95 LEU A CA 1
ATOM 744 C C . LEU A 1 95 ? -1.091 6.741 -6.069 1.00 95.19 95 LEU A C 1
ATOM 746 O O . LEU A 1 95 ? -1.866 7.446 -5.420 1.00 95.19 95 LEU A O 1
ATOM 750 N N . LEU A 1 96 ? -0.550 5.633 -5.555 1.00 96.19 96 LEU A N 1
ATOM 751 C CA . LEU A 1 96 ? -0.855 5.152 -4.207 1.00 96.19 96 LEU A CA 1
ATOM 752 C C . LEU A 1 96 ? -0.252 6.026 -3.100 1.00 96.19 96 LEU A C 1
ATOM 754 O O . LEU A 1 96 ? -0.864 6.152 -2.046 1.00 96.19 96 LEU A O 1
ATOM 758 N N . GLU A 1 97 ? 0.896 6.666 -3.320 1.00 95.31 97 GLU A N 1
ATOM 759 C CA . GLU A 1 97 ? 1.469 7.637 -2.374 1.00 95.31 97 GLU A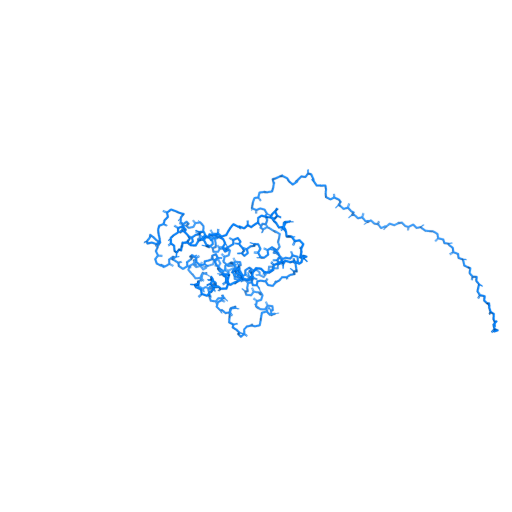 CA 1
ATOM 760 C C . GLU A 1 97 ? 0.624 8.914 -2.283 1.00 95.31 97 GLU A C 1
ATOM 762 O O . GLU A 1 97 ? 0.434 9.474 -1.201 1.00 95.31 97 GLU A O 1
ATOM 767 N N . SER A 1 98 ? 0.073 9.380 -3.406 1.00 93.44 98 SER A N 1
ATOM 768 C CA . SER A 1 98 ? -0.902 10.475 -3.405 1.00 93.44 98 SER A CA 1
ATOM 769 C C . SER A 1 98 ? -2.196 10.069 -2.691 1.00 93.44 98 SER A C 1
ATOM 771 O O . SER A 1 98 ? -2.738 10.844 -1.898 1.00 93.44 98 SER A O 1
ATOM 773 N N . LEU A 1 99 ? -2.657 8.830 -2.893 1.00 94.56 99 LEU A N 1
ATOM 774 C CA . LEU A 1 99 ? -3.779 8.262 -2.145 1.00 94.56 99 LEU A CA 1
ATOM 775 C C . LEU A 1 99 ? -3.488 8.136 -0.647 1.00 94.56 99 LEU A C 1
ATOM 777 O O . LEU A 1 99 ? -4.368 8.459 0.140 1.00 94.56 99 LEU A O 1
ATOM 781 N N . GLU A 1 100 ? -2.283 7.732 -0.235 1.00 95.31 100 GLU A N 1
ATOM 782 C CA . GLU A 1 100 ? -1.874 7.668 1.178 1.00 95.31 100 GLU A CA 1
ATOM 783 C C . GLU A 1 100 ? -2.056 9.033 1.850 1.00 95.31 100 GLU A C 1
ATOM 785 O O . GLU A 1 100 ? -2.699 9.140 2.893 1.00 95.31 100 GLU A O 1
ATOM 790 N N . LYS A 1 101 ? -1.558 10.102 1.217 1.00 94.06 101 LYS A N 1
ATOM 791 C CA . LYS A 1 101 ? -1.690 11.471 1.740 1.00 94.06 101 LYS A CA 1
ATOM 792 C C . LYS A 1 101 ? -3.153 11.881 1.895 1.00 94.06 101 LYS A C 1
ATOM 794 O O . LYS A 1 101 ? -3.528 12.477 2.904 1.00 94.06 101 LYS A O 1
ATOM 799 N N . ARG A 1 102 ? -3.990 11.546 0.909 1.00 93.44 102 ARG A N 1
ATOM 800 C CA . ARG A 1 102 ? -5.427 11.837 0.953 1.00 93.44 102 ARG A CA 1
ATOM 801 C C . ARG A 1 102 ? -6.150 10.989 1.999 1.00 93.44 102 ARG A C 1
ATOM 803 O O . ARG A 1 102 ? -7.027 11.513 2.670 1.00 93.44 102 ARG A O 1
ATOM 810 N N . LEU A 1 103 ? -5.763 9.726 2.168 1.00 93.81 103 LEU A N 1
ATOM 811 C CA . LEU A 1 103 ? -6.300 8.827 3.187 1.00 93.81 103 LEU A CA 1
ATOM 812 C C . LEU A 1 103 ? -6.045 9.382 4.592 1.00 93.81 103 LEU A C 1
ATOM 814 O O . LEU A 1 103 ? -6.977 9.463 5.386 1.00 93.81 103 LEU A O 1
ATOM 818 N N . ILE A 1 104 ? -4.811 9.822 4.856 1.00 91.75 104 ILE A N 1
ATOM 819 C CA . ILE A 1 104 ? -4.424 10.456 6.123 1.00 91.75 104 ILE A CA 1
ATOM 820 C C . ILE A 1 104 ? -5.234 11.737 6.346 1.00 91.75 104 ILE A C 1
ATOM 822 O O . ILE A 1 104 ? -5.783 11.929 7.421 1.00 91.75 104 ILE A O 1
ATOM 826 N N . SER A 1 105 ? -5.373 12.587 5.323 1.00 93.06 105 SER A N 1
ATOM 827 C CA . SER A 1 105 ? -6.152 13.830 5.430 1.00 93.06 105 SER A CA 1
ATOM 828 C C . SER A 1 105 ? -7.652 13.613 5.644 1.00 93.06 105 SER A C 1
ATOM 830 O O . SER A 1 105 ? -8.319 14.522 6.130 1.00 93.06 105 SER A O 1
ATOM 832 N N . LEU A 1 106 ? -8.199 12.476 5.210 1.00 92.44 106 LEU A N 1
ATOM 833 C CA . LEU A 1 106 ? -9.602 12.126 5.424 1.00 92.44 106 LEU A CA 1
ATOM 834 C C . LEU A 1 106 ? -9.843 11.501 6.803 1.00 92.44 106 LEU A C 1
ATOM 836 O O . LEU A 1 106 ? -11.004 11.323 7.157 1.00 92.44 106 LEU A O 1
ATOM 840 N N . GLU A 1 107 ? -8.776 11.140 7.528 1.00 91.75 107 GLU A N 1
ATOM 841 C CA . GLU A 1 107 ? -8.832 10.467 8.832 1.00 91.75 107 GLU A CA 1
ATOM 842 C C . GLU A 1 107 ? -9.802 9.270 8.826 1.00 91.75 107 GLU A C 1
ATOM 844 O O . GLU A 1 107 ? -10.540 9.037 9.777 1.00 91.75 107 GLU A O 1
ATOM 849 N N . LEU A 1 108 ? -9.818 8.501 7.723 1.00 90.44 108 LEU A N 1
ATOM 850 C CA . LEU A 1 108 ? -10.746 7.369 7.555 1.00 90.44 108 LEU A CA 1
ATOM 851 C C . LEU A 1 108 ? -10.495 6.223 8.533 1.00 90.44 108 LEU A C 1
ATOM 853 O O . LEU A 1 108 ? -11.347 5.346 8.644 1.00 90.44 108 LEU A O 1
ATOM 857 N N . PHE A 1 109 ? -9.315 6.199 9.150 1.00 92.12 109 PHE A N 1
ATOM 858 C CA . PHE A 1 109 ? -8.915 5.174 10.089 1.00 92.12 109 PHE A CA 1
ATOM 859 C C . PHE A 1 109 ? -8.316 5.807 11.343 1.00 92.12 109 PHE A C 1
ATOM 861 O O . PHE A 1 109 ? -7.558 6.775 11.254 1.00 92.12 109 PHE A O 1
ATOM 868 N N . SER A 1 110 ? -8.620 5.221 12.494 1.00 90.12 110 SER A N 1
ATOM 869 C CA . SER A 1 110 ? -8.142 5.623 13.810 1.00 90.12 110 SER A CA 1
ATOM 870 C C . SER A 1 110 ? -7.695 4.400 14.606 1.00 90.12 110 SER A C 1
ATOM 872 O O . SER A 1 110 ? -8.271 3.322 14.503 1.00 90.12 110 SER A O 1
ATOM 874 N N . ASP A 1 111 ? -6.678 4.575 15.448 1.00 86.31 111 ASP A N 1
ATOM 875 C CA . ASP A 1 111 ? -6.107 3.488 16.254 1.00 86.31 111 ASP A CA 1
ATOM 876 C C . ASP A 1 111 ? -7.059 2.951 17.340 1.00 86.31 111 ASP A C 1
ATOM 878 O O . ASP A 1 111 ? -6.803 1.886 17.895 1.00 86.31 111 ASP A O 1
ATOM 882 N N . ASN A 1 112 ? -8.134 3.680 17.657 1.00 87.38 112 ASN A N 1
ATOM 883 C CA . ASN A 1 112 ? -9.098 3.335 18.710 1.00 87.38 112 ASN A CA 1
ATOM 884 C C . ASN A 1 112 ? -10.491 2.982 18.157 1.00 87.38 112 ASN A C 1
ATOM 886 O O . ASN A 1 112 ? -11.484 3.168 18.857 1.00 87.38 112 ASN A O 1
ATOM 890 N N . GLU A 1 113 ? -10.575 2.546 16.903 1.00 86.88 113 GLU A N 1
ATOM 891 C CA . GLU A 1 113 ? -11.830 2.226 16.218 1.00 86.88 113 GLU A CA 1
ATOM 892 C C . GLU A 1 113 ? -11.953 0.710 15.991 1.00 86.88 113 GLU A C 1
ATOM 894 O O . GLU A 1 113 ? -10.968 0.035 15.679 1.00 86.88 113 GLU A O 1
ATOM 899 N N . HIS A 1 114 ? -13.161 0.155 16.121 1.00 89.81 114 HIS A N 1
ATOM 900 C CA . HIS A 1 114 ? -13.425 -1.234 15.744 1.00 89.81 114 HIS A CA 1
ATOM 901 C C . HIS A 1 114 ? -13.777 -1.370 14.259 1.00 89.81 114 HIS A C 1
ATOM 903 O O . HIS A 1 114 ? -14.325 -0.465 13.638 1.00 89.81 114 HIS A O 1
ATOM 909 N N . ILE A 1 115 ? -13.521 -2.543 13.668 1.00 92.69 115 ILE A N 1
ATOM 910 C CA . ILE A 1 115 ? -13.813 -2.776 12.242 1.00 92.69 115 ILE A CA 1
ATOM 911 C C . ILE A 1 115 ? -15.291 -2.548 11.884 1.00 92.69 115 ILE A C 1
ATOM 913 O O . ILE A 1 115 ? -15.589 -2.120 10.773 1.00 92.69 115 ILE A O 1
ATOM 917 N N . ASP A 1 116 ? -16.204 -2.791 12.828 1.00 92.12 116 ASP A N 1
ATOM 918 C CA . ASP A 1 116 ? -17.647 -2.603 12.646 1.00 92.12 116 ASP A CA 1
ATOM 919 C C . ASP A 1 116 ? -18.057 -1.120 12.534 1.00 92.12 116 ASP A C 1
ATOM 921 O O . ASP A 1 116 ? -19.153 -0.817 12.058 1.00 92.12 116 ASP A O 1
ATOM 925 N N . GLU A 1 117 ? -17.190 -0.193 12.950 1.00 92.25 117 GLU A N 1
ATOM 926 C CA . GLU A 1 117 ? -17.393 1.259 12.832 1.00 92.25 117 GLU A CA 1
ATOM 927 C C . GLU A 1 117 ? -16.964 1.783 11.449 1.00 92.25 117 GLU A C 1
ATOM 929 O O . GLU A 1 117 ? -17.473 2.800 10.966 1.00 92.25 117 GLU A O 1
ATOM 934 N N . VAL A 1 118 ? -16.115 1.026 10.745 1.00 92.50 118 VAL A N 1
ATOM 935 C CA . VAL A 1 118 ? -15.645 1.367 9.404 1.00 92.50 118 VAL A CA 1
ATOM 936 C C . VAL A 1 118 ? -16.718 1.028 8.373 1.00 92.50 118 VAL A C 1
ATOM 938 O O . VAL A 1 118 ? -17.140 -0.118 8.208 1.00 92.50 118 VAL A O 1
ATOM 941 N N . SER A 1 119 ? -17.112 2.024 7.578 1.00 93.50 119 SER A N 1
ATOM 942 C CA . SER A 1 119 ? -18.030 1.806 6.455 1.00 93.50 119 SER A CA 1
ATOM 943 C C . SER A 1 119 ? -17.520 0.710 5.511 1.00 93.50 119 SER A C 1
ATOM 945 O O . SER A 1 119 ? -16.359 0.724 5.101 1.00 93.50 119 SER A O 1
ATOM 947 N N . THR A 1 120 ? -18.398 -0.203 5.083 1.00 94.00 120 THR A N 1
ATOM 948 C CA . THR A 1 120 ? -18.030 -1.366 4.253 1.00 94.00 120 THR A CA 1
ATOM 949 C C . THR A 1 120 ? -17.282 -0.984 2.969 1.00 94.00 120 THR A C 1
ATOM 951 O O . THR A 1 120 ? -16.391 -1.709 2.532 1.00 94.00 120 THR A O 1
ATOM 954 N N . ILE A 1 121 ? -17.591 0.176 2.378 1.00 93.12 121 ILE A N 1
ATOM 955 C CA . ILE A 1 121 ? -16.889 0.687 1.188 1.00 93.12 121 ILE A CA 1
ATOM 956 C C . ILE A 1 121 ? -15.453 1.149 1.487 1.00 93.12 121 ILE A C 1
ATOM 958 O O . ILE A 1 121 ? -14.604 1.124 0.595 1.00 93.12 121 ILE A O 1
ATOM 962 N N . ASN A 1 122 ? -15.165 1.542 2.730 1.00 93.81 122 ASN A N 1
ATOM 963 C CA . ASN A 1 122 ? -13.861 2.044 3.155 1.00 93.81 122 ASN A CA 1
ATOM 964 C C . ASN A 1 122 ? -12.898 0.926 3.573 1.00 93.81 122 ASN A C 1
ATOM 966 O O . ASN A 1 122 ? -11.689 1.119 3.474 1.00 93.81 122 ASN A O 1
ATOM 970 N N . ILE A 1 123 ? -13.401 -0.259 3.946 1.00 94.06 123 ILE A N 1
ATOM 971 C CA . ILE A 1 123 ? -12.580 -1.417 4.356 1.00 94.06 123 ILE A CA 1
ATOM 972 C C . ILE A 1 123 ? -11.500 -1.744 3.317 1.00 94.06 123 ILE A C 1
ATOM 974 O O . ILE A 1 123 ? -10.364 -2.057 3.669 1.00 94.06 123 ILE A O 1
ATOM 978 N N . ARG A 1 124 ? -11.811 -1.617 2.021 1.00 94.75 124 ARG A N 1
ATOM 979 C CA . ARG A 1 124 ? -10.844 -1.887 0.943 1.00 94.75 124 ARG A CA 1
ATOM 980 C C . ARG A 1 124 ? -9.586 -1.019 1.025 1.00 94.75 124 ARG A C 1
ATOM 982 O O . ARG A 1 124 ? -8.520 -1.465 0.613 1.00 94.75 124 ARG A O 1
ATOM 989 N N . TYR A 1 125 ? -9.684 0.190 1.578 1.00 95.62 125 TYR A N 1
ATOM 990 C CA . TYR A 1 125 ? -8.546 1.098 1.693 1.00 95.62 125 TYR A CA 1
ATOM 991 C C . TYR A 1 125 ? -7.543 0.656 2.763 1.00 95.62 125 TYR A C 1
ATOM 993 O O . TYR A 1 125 ? -6.402 1.111 2.725 1.00 95.62 125 TYR A O 1
ATOM 1001 N N . LEU A 1 126 ? -7.896 -0.300 3.637 1.00 93.75 126 LEU A N 1
ATOM 1002 C CA . LEU A 1 126 ? -6.929 -0.940 4.536 1.00 93.75 126 LEU A CA 1
ATOM 1003 C C . LEU A 1 126 ? -5.792 -1.624 3.755 1.00 93.75 126 LEU A C 1
ATOM 1005 O O . LEU A 1 126 ? -4.676 -1.753 4.251 1.00 93.75 126 LEU A O 1
ATOM 1009 N N . LEU A 1 127 ? -6.049 -2.038 2.510 1.00 95.50 127 LEU A N 1
ATOM 1010 C CA . LEU A 1 127 ? -5.067 -2.710 1.658 1.00 95.50 127 LEU A CA 1
ATOM 1011 C C . LEU A 1 127 ? -4.041 -1.761 1.027 1.00 95.50 127 LEU A C 1
ATOM 1013 O O . LEU A 1 127 ? -3.044 -2.232 0.483 1.00 95.50 127 LEU A O 1
ATOM 1017 N N . LEU A 1 128 ? -4.241 -0.441 1.117 1.00 96.62 128 LEU A N 1
ATOM 1018 C CA . LEU A 1 128 ? -3.371 0.554 0.482 1.00 96.62 128 LEU A CA 1
ATOM 1019 C C . LEU A 1 128 ? -1.897 0.358 0.866 1.00 96.62 128 LEU A C 1
ATOM 1021 O O . LEU A 1 128 ? -1.026 0.308 -0.004 1.00 96.62 128 LEU A O 1
ATOM 1025 N N . TYR A 1 129 ? -1.619 0.180 2.159 1.00 96.25 129 TYR A N 1
ATOM 1026 C CA . TYR A 1 129 ? -0.253 -0.024 2.642 1.00 96.25 129 TYR A CA 1
ATOM 1027 C C . TYR A 1 129 ? 0.331 -1.368 2.194 1.00 96.25 129 TYR A C 1
ATOM 1029 O O . TYR A 1 129 ? 1.506 -1.433 1.838 1.00 96.25 129 TYR A O 1
ATOM 1037 N N . ALA A 1 130 ? -0.478 -2.430 2.123 1.00 96.69 130 ALA A N 1
ATOM 1038 C CA . ALA A 1 130 ? -0.025 -3.717 1.598 1.00 96.69 130 ALA A CA 1
ATOM 1039 C C . ALA A 1 130 ? 0.358 -3.623 0.108 1.00 96.69 130 ALA A C 1
ATOM 1041 O O . ALA A 1 130 ? 1.337 -4.235 -0.322 1.00 96.69 130 ALA A O 1
ATOM 1042 N N . PHE A 1 131 ? -0.373 -2.829 -0.679 1.00 97.06 131 PHE A N 1
ATOM 1043 C CA . PHE A 1 131 ? -0.083 -2.631 -2.102 1.00 97.06 131 PHE A CA 1
ATOM 1044 C C . PHE A 1 131 ? 1.189 -1.823 -2.319 1.00 97.06 131 PHE A C 1
ATOM 1046 O O . PHE A 1 131 ? 2.043 -2.234 -3.106 1.00 97.06 131 PHE A O 1
ATOM 1053 N N . LEU A 1 132 ? 1.358 -0.721 -1.581 1.00 97.19 132 LEU A N 1
ATOM 1054 C CA . LEU A 1 132 ? 2.599 0.056 -1.597 1.00 97.19 132 LEU A CA 1
ATOM 1055 C C . LEU A 1 132 ? 3.796 -0.824 -1.240 1.00 97.19 132 LEU A C 1
ATOM 1057 O O . LEU A 1 132 ? 4.787 -0.834 -1.973 1.00 97.19 132 LEU A O 1
ATOM 1061 N N . ALA A 1 133 ? 3.682 -1.623 -0.178 1.00 97.19 133 ALA A N 1
ATOM 1062 C CA . ALA A 1 133 ? 4.739 -2.534 0.235 1.00 97.19 133 ALA A CA 1
ATOM 1063 C C . ALA A 1 133 ? 5.130 -3.518 -0.879 1.00 97.19 133 ALA A C 1
ATOM 1065 O O . ALA A 1 133 ? 6.311 -3.662 -1.209 1.00 97.19 133 ALA A O 1
ATOM 1066 N N . TRP A 1 134 ? 4.135 -4.146 -1.511 1.00 97.00 134 TRP A N 1
ATOM 1067 C CA . TRP A 1 134 ? 4.351 -5.080 -2.613 1.00 97.00 134 TRP A CA 1
ATOM 1068 C C . TRP A 1 134 ? 5.013 -4.417 -3.831 1.00 97.00 134 TRP A C 1
ATOM 1070 O O . TRP A 1 134 ? 5.952 -4.977 -4.408 1.00 97.00 134 TRP A O 1
ATOM 1080 N N . LEU A 1 135 ? 4.579 -3.211 -4.209 1.00 96.44 135 LEU A N 1
ATOM 1081 C CA . LEU A 1 135 ? 5.158 -2.469 -5.332 1.00 96.44 135 LEU A CA 1
ATOM 1082 C C . LEU A 1 135 ? 6.616 -2.092 -5.067 1.00 96.44 135 LEU A C 1
ATOM 1084 O O . LEU A 1 135 ? 7.471 -2.306 -5.929 1.00 96.44 135 LEU A O 1
ATOM 1088 N N . TYR A 1 136 ? 6.919 -1.587 -3.869 1.00 96.44 136 TYR A N 1
ATOM 1089 C CA . TYR A 1 136 ? 8.282 -1.257 -3.455 1.00 96.44 136 TYR A CA 1
ATOM 1090 C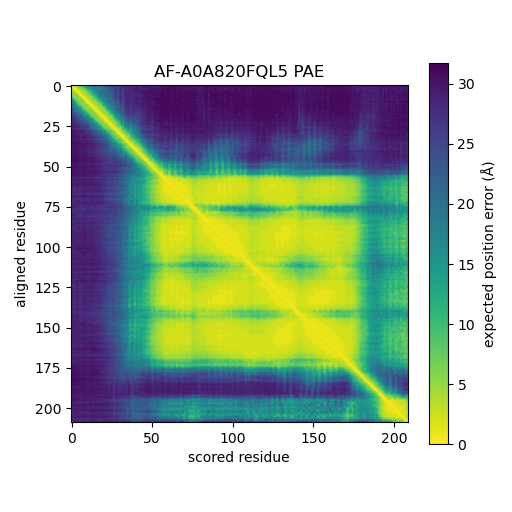 C . TYR A 1 136 ? 9.193 -2.488 -3.447 1.00 96.44 136 TYR A C 1
ATOM 1092 O O . TYR A 1 136 ? 10.315 -2.426 -3.951 1.00 96.44 136 TYR A O 1
ATOM 1100 N N . GLN A 1 137 ? 8.695 -3.626 -2.962 1.00 94.56 137 GLN A N 1
ATOM 1101 C CA . GLN A 1 137 ? 9.422 -4.896 -2.975 1.00 94.56 137 GLN A CA 1
ATOM 1102 C C . GLN A 1 137 ? 9.699 -5.402 -4.400 1.00 94.56 137 GLN A C 1
ATOM 1104 O O . GLN A 1 137 ? 10.761 -5.969 -4.666 1.00 94.56 137 GLN A O 1
ATOM 1109 N N . THR A 1 138 ? 8.750 -5.201 -5.313 1.00 92.06 138 THR A N 1
ATOM 1110 C CA . THR A 1 138 ? 8.811 -5.684 -6.703 1.00 92.06 138 THR A CA 1
ATOM 1111 C C . THR A 1 138 ? 9.611 -4.750 -7.616 1.00 92.06 138 THR A C 1
ATOM 1113 O O . THR A 1 138 ? 10.120 -5.169 -8.660 1.00 92.06 138 THR A O 1
ATOM 1116 N N . LYS A 1 139 ? 9.766 -3.482 -7.224 1.00 91.56 139 LYS A N 1
ATOM 1117 C CA . LYS A 1 139 ? 10.496 -2.459 -7.972 1.00 91.56 139 LYS A CA 1
ATOM 1118 C C . LYS A 1 139 ? 11.938 -2.889 -8.240 1.00 91.56 139 LYS A C 1
ATOM 1120 O O . LYS A 1 139 ? 12.775 -2.972 -7.338 1.00 91.56 139 LYS A O 1
ATOM 1125 N N . ARG A 1 140 ? 12.261 -3.086 -9.518 1.00 87.69 140 ARG A N 1
ATOM 1126 C CA . ARG A 1 140 ? 13.633 -3.360 -9.953 1.00 87.69 140 ARG A CA 1
ATOM 1127 C C . ARG A 1 140 ? 14.488 -2.111 -9.800 1.00 87.69 140 ARG A C 1
ATOM 1129 O O . ARG A 1 140 ? 14.092 -1.014 -10.183 1.00 87.69 140 ARG A O 1
ATOM 1136 N N . SER A 1 141 ? 15.686 -2.278 -9.256 1.00 87.88 141 SER A N 1
ATOM 1137 C CA . SER A 1 141 ? 16.612 -1.170 -9.064 1.00 87.88 141 SER A CA 1
ATOM 1138 C C . SER A 1 141 ? 18.060 -1.639 -9.029 1.00 87.88 141 SER A C 1
ATOM 1140 O O . SER A 1 141 ? 18.350 -2.827 -8.868 1.00 87.88 141 SER A O 1
ATOM 1142 N N . LYS A 1 142 ? 18.988 -0.685 -9.147 1.00 89.25 142 LYS A N 1
ATOM 1143 C CA . LYS A 1 142 ? 20.415 -0.937 -8.917 1.00 89.25 142 LYS A CA 1
ATOM 1144 C C . LYS A 1 142 ? 20.634 -1.441 -7.480 1.00 89.25 142 LYS A C 1
ATOM 1146 O O . LYS A 1 142 ? 19.850 -1.072 -6.599 1.00 89.25 142 LYS A O 1
ATOM 1151 N N . PRO A 1 143 ? 21.699 -2.221 -7.212 1.00 88.25 143 PRO A N 1
ATOM 1152 C CA . PRO A 1 143 ? 21.996 -2.723 -5.869 1.00 88.25 143 PRO A CA 1
ATOM 1153 C C . PRO A 1 143 ? 22.022 -1.634 -4.789 1.00 88.25 143 PRO A C 1
ATOM 1155 O O . PRO A 1 143 ? 21.463 -1.841 -3.717 1.00 88.25 143 PRO A O 1
ATOM 1158 N N . SER A 1 144 ? 22.562 -0.450 -5.103 1.00 86.31 144 SER A N 1
ATOM 1159 C CA . SER A 1 144 ? 22.597 0.705 -4.192 1.00 86.31 144 SER A CA 1
ATOM 1160 C C . SER A 1 144 ? 21.210 1.173 -3.742 1.00 86.31 144 SER A C 1
ATOM 1162 O O . SER A 1 144 ? 21.044 1.609 -2.611 1.00 86.31 144 SER A O 1
ATOM 1164 N N . GLN A 1 145 ? 20.204 1.052 -4.611 1.00 88.69 145 GLN A N 1
ATOM 1165 C CA . GLN A 1 145 ? 18.839 1.505 -4.347 1.00 88.69 145 GLN A CA 1
ATOM 1166 C C . GLN A 1 145 ? 17.933 0.392 -3.814 1.00 88.69 145 GLN A C 1
ATOM 1168 O O . GLN A 1 145 ? 16.866 0.657 -3.266 1.00 88.69 145 GLN A O 1
ATOM 1173 N N . ARG A 1 146 ? 18.350 -0.869 -3.979 1.00 92.56 146 ARG A N 1
ATOM 1174 C CA . ARG A 1 146 ? 17.550 -2.028 -3.579 1.00 92.56 146 ARG A CA 1
ATOM 1175 C C . ARG A 1 146 ? 17.316 -2.051 -2.073 1.00 92.56 146 ARG A C 1
ATOM 1177 O O . ARG A 1 146 ? 16.216 -2.388 -1.656 1.00 92.56 146 ARG A O 1
ATOM 1184 N N . LEU A 1 147 ? 18.325 -1.678 -1.283 1.00 91.44 147 LEU A N 1
ATOM 1185 C CA . LEU A 1 147 ? 18.191 -1.597 0.171 1.00 91.44 147 LEU A CA 1
ATOM 1186 C C . LEU A 1 147 ? 17.085 -0.614 0.569 1.00 91.44 147 LEU A C 1
ATOM 1188 O O . LEU A 1 147 ? 16.209 -0.973 1.346 1.00 91.44 147 LEU A O 1
ATOM 1192 N N . VAL A 1 148 ? 17.082 0.576 -0.039 1.00 92.12 148 VAL A N 1
ATOM 1193 C CA . VAL A 1 148 ? 16.057 1.601 0.193 1.00 92.12 148 VAL A CA 1
ATOM 1194 C C . VAL A 1 148 ? 14.674 1.055 -0.160 1.00 92.12 148 VAL A C 1
ATOM 1196 O O . VAL A 1 148 ? 13.782 1.077 0.676 1.00 92.12 148 VAL A O 1
ATOM 1199 N N . ASN A 1 149 ? 14.498 0.466 -1.346 1.00 93.25 149 ASN A N 1
ATOM 1200 C CA . ASN A 1 149 ? 13.207 -0.109 -1.745 1.00 93.25 149 ASN A CA 1
ATOM 1201 C C . ASN A 1 149 ? 12.704 -1.190 -0.768 1.00 93.25 149 ASN A C 1
ATOM 1203 O O . ASN A 1 149 ? 11.516 -1.232 -0.461 1.00 93.25 149 ASN A O 1
ATOM 1207 N N . VAL A 1 150 ? 13.596 -2.052 -0.268 1.00 93.75 150 VAL A N 1
ATOM 1208 C CA . VAL A 1 150 ? 13.244 -3.073 0.732 1.00 93.75 150 VAL A CA 1
ATOM 1209 C C . VAL A 1 150 ? 12.840 -2.427 2.053 1.00 93.75 150 VAL A C 1
ATOM 1211 O O . VAL A 1 150 ? 11.874 -2.869 2.664 1.00 93.75 150 VAL A O 1
ATOM 1214 N N . GLN A 1 151 ? 13.530 -1.370 2.476 1.00 92.88 151 GLN A N 1
ATOM 1215 C CA . GLN A 1 151 ? 13.196 -0.651 3.700 1.00 92.88 151 GLN A CA 1
ATOM 1216 C C . GLN A 1 151 ? 11.815 0.010 3.604 1.00 92.88 151 GLN A C 1
ATOM 1218 O O . GLN A 1 151 ? 10.981 -0.222 4.473 1.00 92.88 151 GLN A O 1
ATOM 1223 N N . HIS A 1 152 ? 11.520 0.687 2.489 1.00 93.88 152 HIS A N 1
ATOM 1224 C CA . HIS A 1 152 ? 10.177 1.207 2.209 1.00 93.88 152 HIS A CA 1
ATOM 1225 C C . HIS A 1 152 ? 9.114 0.099 2.243 1.00 93.88 152 HIS A C 1
ATOM 1227 O O . HIS A 1 152 ? 8.057 0.273 2.844 1.00 93.88 152 HIS A O 1
ATOM 1233 N N . ALA A 1 153 ? 9.388 -1.058 1.631 1.00 95.81 153 ALA A N 1
ATOM 1234 C CA . ALA A 1 153 ? 8.460 -2.182 1.666 1.00 95.81 153 ALA A CA 1
ATOM 1235 C C . ALA A 1 153 ? 8.204 -2.675 3.101 1.00 95.81 153 ALA A C 1
ATOM 1237 O O . ALA A 1 153 ? 7.054 -2.904 3.472 1.00 95.81 153 ALA A O 1
ATOM 1238 N N . CYS A 1 154 ? 9.252 -2.800 3.920 1.00 94.19 154 CYS A N 1
ATOM 1239 C CA . CYS A 1 154 ? 9.134 -3.173 5.329 1.00 94.19 154 CYS A CA 1
ATOM 1240 C C . CYS A 1 154 ? 8.290 -2.169 6.123 1.00 94.19 154 CYS A C 1
ATOM 1242 O O . CYS A 1 154 ? 7.401 -2.591 6.861 1.00 94.19 154 CYS A O 1
ATOM 1244 N N . ASP A 1 155 ? 8.522 -0.867 5.943 1.00 94.19 155 ASP A N 1
ATOM 1245 C CA . ASP A 1 155 ? 7.775 0.186 6.637 1.00 94.19 155 ASP A CA 1
ATOM 1246 C C . ASP A 1 155 ? 6.282 0.129 6.285 1.00 94.19 155 ASP A C 1
ATOM 1248 O O . ASP A 1 155 ? 5.421 0.198 7.165 1.00 94.19 155 ASP A O 1
ATOM 1252 N N . TYR A 1 156 ? 5.956 -0.076 5.007 1.00 96.62 156 TYR A N 1
ATOM 1253 C CA . TYR A 1 156 ? 4.571 -0.202 4.558 1.00 96.62 156 TYR A CA 1
ATOM 1254 C C . TYR A 1 156 ? 3.898 -1.503 5.014 1.00 96.62 156 TYR A C 1
ATOM 1256 O O . TYR A 1 156 ? 2.742 -1.466 5.441 1.00 96.62 156 TYR A O 1
ATOM 1264 N N . TYR A 1 157 ? 4.601 -2.640 5.013 1.00 96.06 157 TYR A N 1
ATOM 1265 C CA . TYR A 1 157 ? 4.062 -3.867 5.608 1.00 96.06 157 TYR A CA 1
ATOM 1266 C C . TYR A 1 157 ? 3.829 -3.701 7.110 1.00 96.06 157 TYR A C 1
ATOM 1268 O O . TYR A 1 157 ? 2.813 -4.168 7.622 1.00 96.06 157 TYR A O 1
ATOM 1276 N N . LEU A 1 158 ? 4.722 -3.007 7.820 1.00 94.19 158 LEU A N 1
ATOM 1277 C CA . LEU A 1 158 ? 4.554 -2.746 9.245 1.00 94.19 158 LEU A CA 1
ATOM 1278 C C . LEU A 1 158 ? 3.339 -1.850 9.512 1.00 94.19 158 LEU A C 1
ATOM 1280 O O . LEU A 1 158 ? 2.555 -2.158 10.411 1.00 94.19 158 LEU A O 1
ATOM 1284 N N . LYS A 1 159 ? 3.149 -0.789 8.715 1.00 93.56 159 LYS A N 1
ATOM 1285 C CA . LYS A 1 159 ? 1.943 0.055 8.759 1.00 93.56 159 LYS A CA 1
ATOM 1286 C C . LYS A 1 159 ? 0.681 -0.780 8.549 1.00 93.56 159 LYS A C 1
ATOM 1288 O O . LYS A 1 159 ? -0.229 -0.699 9.366 1.00 93.56 159 LYS A O 1
ATOM 1293 N N . PHE A 1 160 ? 0.654 -1.622 7.512 1.00 95.25 160 PHE A N 1
ATOM 1294 C CA . PHE A 1 160 ? -0.472 -2.516 7.236 1.00 95.25 160 PHE A CA 1
ATOM 1295 C C . PHE A 1 160 ? -0.781 -3.429 8.427 1.00 95.25 160 PHE A C 1
ATOM 1297 O O . PHE A 1 160 ? -1.898 -3.400 8.929 1.00 95.25 160 PHE A O 1
ATOM 1304 N N . LEU A 1 161 ? 0.214 -4.176 8.919 1.00 95.00 161 LEU A N 1
ATOM 1305 C CA . LEU A 1 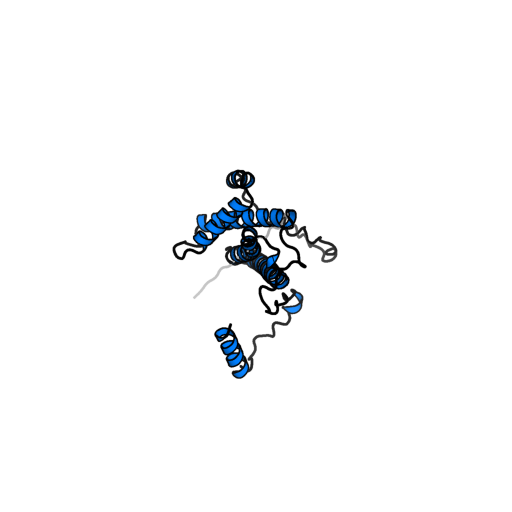161 ? 0.039 -5.123 10.025 1.00 95.00 161 LEU A CA 1
ATOM 1306 C C . LEU A 1 161 ? -0.385 -4.435 11.325 1.00 95.00 161 LEU A C 1
ATOM 1308 O O . LEU A 1 161 ? -1.175 -4.983 12.090 1.00 95.00 161 LEU A O 1
ATOM 1312 N N . THR A 1 162 ? 0.154 -3.245 11.595 1.00 92.62 162 THR A N 1
ATOM 1313 C CA . THR A 1 162 ? -0.198 -2.462 12.788 1.00 92.62 162 THR A CA 1
ATOM 1314 C C . THR A 1 162 ? -1.635 -1.986 12.696 1.00 92.62 162 THR A C 1
ATOM 1316 O O . THR A 1 162 ? -2.410 -2.220 13.616 1.00 92.62 162 THR A O 1
ATOM 1319 N N . MET A 1 163 ? -2.020 -1.420 11.555 1.00 91.94 163 MET A N 1
ATOM 1320 C CA . MET A 1 163 ? -3.386 -0.980 11.312 1.00 91.94 163 MET A CA 1
ATOM 1321 C C . MET A 1 163 ? -4.369 -2.153 11.425 1.00 91.94 163 MET A C 1
ATOM 1323 O O . MET A 1 163 ? -5.315 -2.083 12.199 1.00 91.94 163 MET A O 1
ATOM 1327 N N . THR A 1 164 ? -4.118 -3.286 10.761 1.00 93.69 164 THR A N 1
ATOM 1328 C CA . THR A 1 164 ? -5.005 -4.459 10.860 1.00 93.69 164 THR A CA 1
ATOM 1329 C C . THR A 1 164 ? -5.059 -5.055 12.265 1.00 93.69 164 THR A C 1
ATOM 1331 O O . THR A 1 164 ? -6.066 -5.657 12.631 1.00 93.69 164 THR A O 1
ATOM 1334 N N . LYS A 1 165 ? -4.008 -4.883 13.073 1.00 92.69 165 LYS A N 1
ATOM 1335 C CA . LYS A 1 165 ? -4.030 -5.247 14.493 1.00 92.69 165 LYS A CA 1
ATOM 1336 C C . LYS A 1 165 ? -4.916 -4.321 15.319 1.00 92.69 165 LYS A C 1
ATOM 1338 O O . LYS A 1 165 ? -5.635 -4.830 16.167 1.00 92.69 165 LYS A O 1
ATOM 1343 N N . ASN A 1 166 ? -4.846 -3.010 15.088 1.00 92.44 166 ASN A N 1
ATOM 1344 C CA . ASN A 1 166 ? -5.634 -2.019 15.829 1.00 92.44 166 ASN A CA 1
ATOM 1345 C C . ASN A 1 166 ? -7.141 -2.234 15.611 1.00 92.44 166 ASN A C 1
ATOM 1347 O O . ASN A 1 166 ? -7.917 -2.098 16.545 1.00 92.44 166 ASN A O 1
ATOM 1351 N N . TYR A 1 167 ? -7.522 -2.707 14.421 1.00 94.19 167 TYR A N 1
ATOM 1352 C CA . TYR A 1 167 ? -8.890 -3.116 14.078 1.00 94.19 167 TYR A CA 1
ATOM 1353 C C . TYR A 1 167 ? -9.241 -4.574 14.443 1.00 94.19 167 TYR A C 1
ATOM 1355 O O . TYR A 1 167 ? -10.235 -5.109 13.952 1.00 94.19 167 TYR A O 1
ATOM 1363 N N . ASP A 1 168 ? -8.419 -5.255 15.251 1.00 92.19 168 ASP A N 1
ATOM 1364 C CA . ASP A 1 168 ? -8.619 -6.642 15.705 1.00 92.19 168 ASP A CA 1
ATOM 1365 C C . ASP A 1 168 ? -8.795 -7.695 14.585 1.00 92.19 168 ASP A C 1
ATOM 1367 O O . ASP A 1 168 ? -9.282 -8.805 14.820 1.00 92.19 168 ASP A O 1
ATOM 1371 N N . LEU A 1 169 ? -8.326 -7.414 13.362 1.00 92.25 169 LEU A N 1
ATOM 1372 C CA . LEU A 1 169 ? -8.441 -8.340 12.225 1.00 92.25 169 LEU A CA 1
ATOM 1373 C C . LEU A 1 169 ? -7.541 -9.572 12.370 1.00 92.25 169 LEU A C 1
ATOM 1375 O O . LEU A 1 169 ? -7.764 -10.596 11.723 1.00 92.25 169 LEU A O 1
ATOM 1379 N N . HIS A 1 170 ? -6.511 -9.491 13.213 1.00 90.69 170 HIS A N 1
ATOM 1380 C CA . HIS A 1 170 ? -5.641 -10.619 13.514 1.00 90.69 170 HIS A CA 1
ATOM 1381 C C . HIS A 1 170 ? -4.984 -10.512 14.896 1.00 90.69 170 HIS A C 1
ATOM 1383 O O . HIS A 1 170 ? -4.793 -9.427 15.440 1.00 90.69 170 HIS A O 1
ATOM 1389 N N . LYS A 1 171 ? -4.523 -11.650 15.429 1.00 88.81 171 LYS A N 1
ATOM 1390 C CA . LYS A 1 171 ? -3.876 -11.744 16.756 1.00 88.81 171 LYS A CA 1
ATOM 1391 C C . LYS A 1 171 ? -2.371 -12.021 16.696 1.00 88.81 171 LYS A C 1
ATOM 1393 O O . LYS A 1 171 ? -1.763 -12.363 17.709 1.00 88.81 171 LYS A O 1
ATOM 1398 N N . TYR A 1 172 ? -1.767 -11.920 15.514 1.00 86.25 172 TYR A N 1
ATOM 1399 C CA . TYR A 1 172 ? -0.348 -12.210 15.339 1.00 86.25 172 TYR A CA 1
ATOM 1400 C C . TYR A 1 172 ? 0.532 -11.144 15.999 1.00 86.25 172 TYR A C 1
ATOM 1402 O O . TYR A 1 172 ? 0.201 -9.956 16.047 1.00 86.25 172 TYR A O 1
ATOM 1410 N N . SER A 1 173 ? 1.680 -11.584 16.516 1.00 86.12 173 SER A N 1
ATOM 1411 C CA . SER A 1 173 ? 2.707 -10.667 16.998 1.00 86.12 173 SER A CA 1
ATOM 1412 C C . SER A 1 173 ? 3.405 -10.032 15.803 1.00 86.12 173 SER A C 1
ATOM 1414 O O . SER A 1 173 ? 3.909 -10.739 14.931 1.00 86.12 173 SER A O 1
ATOM 1416 N N . ILE A 1 174 ? 3.429 -8.704 15.769 1.00 86.31 174 ILE A N 1
ATOM 1417 C CA . ILE A 1 174 ? 4.083 -7.950 14.705 1.00 86.31 174 ILE A CA 1
ATOM 1418 C C . ILE A 1 174 ? 5.590 -7.935 14.997 1.00 86.31 174 ILE A C 1
ATOM 1420 O O . ILE A 1 174 ? 5.984 -7.503 16.087 1.00 86.31 174 ILE A O 1
ATOM 1424 N N . PRO A 1 175 ? 6.440 -8.412 14.070 1.00 81.88 175 PRO A N 1
ATOM 1425 C CA . PRO A 1 175 ? 7.885 -8.370 14.242 1.00 81.88 175 PRO A CA 1
ATOM 1426 C C . PRO A 1 175 ? 8.375 -6.932 14.415 1.00 81.88 175 PRO A C 1
ATOM 1428 O O . PRO A 1 175 ? 7.940 -6.026 13.706 1.00 81.88 175 PRO A O 1
ATOM 1431 N N . LYS A 1 176 ? 9.318 -6.722 15.335 1.00 77.00 176 LYS A N 1
ATOM 1432 C CA . LYS A 1 176 ? 10.049 -5.454 15.410 1.00 77.00 176 LYS A CA 1
ATOM 1433 C C . LYS A 1 176 ? 11.066 -5.435 14.273 1.00 77.00 176 LYS A C 1
ATOM 1435 O O . LYS A 1 176 ? 11.787 -6.415 14.094 1.00 77.00 176 LYS A O 1
ATOM 1440 N N . ILE A 1 177 ? 11.108 -4.349 13.503 1.00 66.62 177 ILE A N 1
ATOM 1441 C CA . ILE A 1 177 ? 12.142 -4.171 12.482 1.00 66.62 177 ILE A CA 1
ATOM 1442 C C . ILE A 1 177 ? 13.481 -4.047 13.223 1.00 66.62 177 ILE A C 1
ATOM 1444 O O . ILE A 1 177 ? 13.589 -3.185 14.099 1.00 66.62 177 ILE A O 1
ATOM 1448 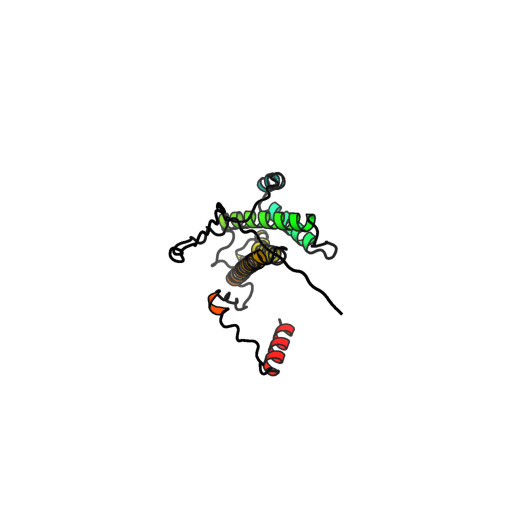N N . PRO A 1 178 ? 14.485 -4.889 12.921 1.00 57.78 178 PRO A N 1
ATOM 1449 C CA . PRO A 1 178 ? 15.804 -4.728 13.502 1.00 57.78 178 PRO A CA 1
ATOM 1450 C C . PRO A 1 178 ? 16.386 -3.406 13.007 1.00 57.78 178 PRO A C 1
ATOM 1452 O O . PRO A 1 178 ? 16.588 -3.201 11.809 1.00 57.78 178 PRO A O 1
ATOM 1455 N N . THR A 1 179 ? 16.638 -2.483 13.930 1.00 56.72 179 THR A N 1
ATOM 1456 C CA . THR A 1 179 ? 17.394 -1.265 13.633 1.00 56.7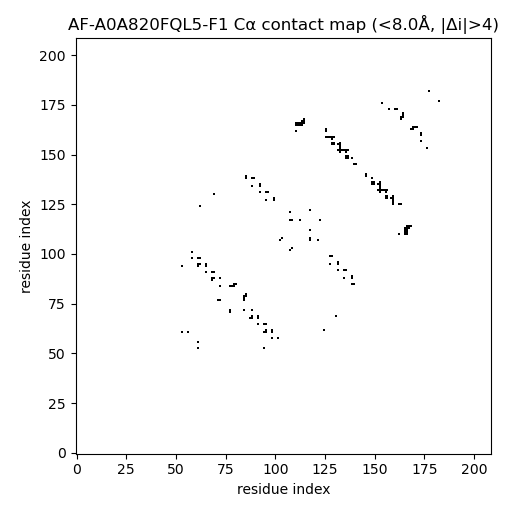2 179 THR A CA 1
ATOM 1457 C C . THR A 1 179 ? 18.782 -1.676 13.134 1.00 56.72 179 THR A C 1
ATOM 1459 O O . THR A 1 179 ? 19.316 -2.689 13.581 1.00 56.72 179 THR A O 1
ATOM 1462 N N . ASN A 1 180 ? 19.414 -0.887 12.256 1.00 56.09 180 ASN A N 1
ATOM 1463 C CA . ASN A 1 180 ? 20.752 -1.166 11.696 1.00 56.09 180 ASN A CA 1
ATOM 1464 C C . ASN A 1 180 ? 21.833 -1.540 12.744 1.00 56.09 180 ASN A C 1
ATOM 1466 O O . ASN A 1 180 ? 22.845 -2.131 12.390 1.00 56.09 180 ASN A O 1
ATOM 1470 N N . GLN A 1 181 ? 21.604 -1.247 14.027 1.00 47.72 181 GLN A N 1
ATOM 1471 C CA . GLN A 1 181 ? 22.446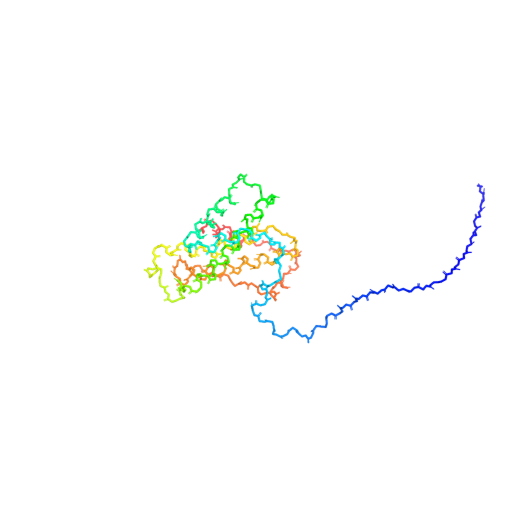 -1.633 15.164 1.00 47.72 1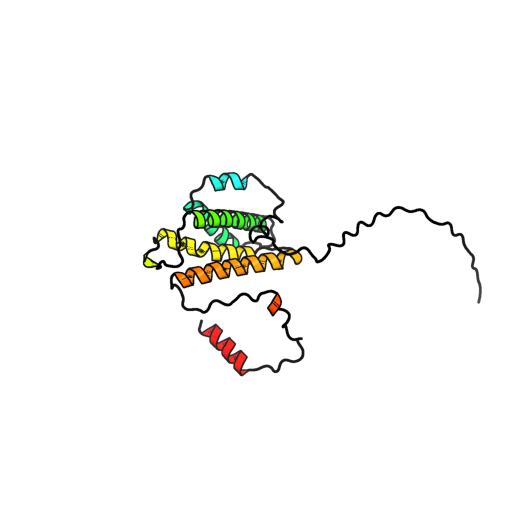81 GLN A CA 1
ATOM 1472 C C . GLN A 1 181 ? 22.374 -3.128 15.551 1.00 47.72 181 GLN A C 1
ATOM 1474 O O . GLN A 1 181 ? 23.287 -3.631 16.198 1.00 47.72 181 GLN A O 1
ATOM 1479 N N . GLU A 1 182 ? 21.326 -3.865 15.171 1.00 47.62 182 GLU A N 1
ATOM 1480 C CA . GLU A 1 182 ? 21.193 -5.304 15.464 1.00 47.62 182 GLU A CA 1
ATOM 1481 C C . GLU A 1 182 ? 21.808 -6.196 14.371 1.00 47.62 182 GLU A C 1
ATOM 1483 O O . GLU A 1 182 ? 22.115 -7.362 14.621 1.00 47.62 182 GLU A O 1
ATOM 1488 N N . CYS A 1 183 ? 22.059 -5.643 13.179 1.00 40.53 183 CYS A N 1
ATOM 1489 C CA . CYS A 1 183 ? 22.577 -6.378 12.019 1.00 40.53 183 CYS A CA 1
ATOM 1490 C C . CYS A 1 183 ? 24.080 -6.724 12.134 1.00 40.53 183 CYS A C 1
ATOM 1492 O O . CYS A 1 183 ? 24.563 -7.656 11.488 1.00 40.53 183 CYS A O 1
ATOM 1494 N N . GLU A 1 184 ? 24.825 -6.041 13.011 1.00 42.62 184 GLU A N 1
ATOM 1495 C CA . GLU A 1 184 ? 26.235 -6.356 13.298 1.00 42.62 184 GLU A CA 1
ATOM 1496 C C . GLU A 1 184 ? 26.417 -7.647 14.116 1.00 42.62 184 GLU A C 1
ATOM 1498 O O . GLU A 1 184 ? 27.520 -8.185 14.188 1.00 42.62 184 GLU A O 1
ATOM 1503 N N . LYS A 1 185 ? 25.337 -8.214 14.673 1.00 41.25 185 LYS A N 1
ATOM 1504 C CA . LYS A 1 185 ? 25.347 -9.545 15.307 1.00 41.25 185 LYS A CA 1
ATOM 1505 C C . LYS A 1 185 ? 25.050 -10.674 14.320 1.00 41.25 185 LYS A C 1
ATOM 1507 O O . LYS A 1 185 ? 24.561 -11.734 14.712 1.00 41.25 185 LYS A O 1
ATOM 1512 N N . THR A 1 186 ? 25.344 -10.481 13.037 1.00 43.53 186 THR A N 1
ATOM 1513 C CA . THR A 1 186 ? 25.371 -11.607 12.103 1.00 43.53 186 THR A CA 1
ATOM 1514 C C . THR A 1 186 ? 26.636 -12.409 12.391 1.00 43.53 186 THR A C 1
ATOM 1516 O O . THR A 1 186 ? 27.704 -12.140 11.845 1.00 43.53 186 THR A O 1
ATOM 1519 N N . GLU A 1 187 ? 26.519 -13.352 13.329 1.00 46.91 187 GLU A N 1
ATOM 1520 C CA . GLU A 1 187 ? 27.551 -14.335 13.651 1.00 46.91 187 GLU A CA 1
ATOM 1521 C C . GLU A 1 187 ? 28.146 -14.899 12.360 1.00 46.91 187 GLU A C 1
ATOM 1523 O O . GLU A 1 187 ? 27.423 -15.370 11.475 1.00 46.91 187 GLU A O 1
ATOM 1528 N N . GLN A 1 188 ? 29.474 -14.827 12.267 1.00 40.25 188 GLN A N 1
ATOM 1529 C CA . GLN A 1 188 ? 30.264 -15.453 11.219 1.00 40.25 188 GLN A CA 1
ATOM 1530 C C . GLN A 1 188 ? 29.731 -16.865 10.951 1.00 40.25 188 GLN A C 1
ATOM 1532 O O . GLN A 1 188 ? 29.632 -17.686 11.863 1.00 40.25 188 GLN A O 1
ATOM 1537 N N . LEU A 1 189 ? 29.382 -17.137 9.690 1.00 46.78 189 LEU A N 1
ATOM 1538 C CA . LEU A 1 189 ? 28.993 -18.452 9.183 1.00 46.78 189 LEU A CA 1
ATOM 1539 C C . LEU A 1 189 ? 30.193 -19.407 9.265 1.00 46.78 189 LEU A C 1
ATOM 1541 O O . LEU A 1 189 ? 30.846 -19.712 8.273 1.00 46.78 189 LEU A O 1
ATOM 1545 N N . SER A 1 190 ? 30.495 -19.860 10.473 1.00 53.28 190 SER A N 1
ATOM 1546 C CA . SER A 1 190 ? 31.458 -20.905 10.775 1.00 53.28 190 SER A CA 1
ATOM 1547 C C . SER A 1 190 ? 30.710 -21.976 11.558 1.00 53.28 190 SER A C 1
ATOM 1549 O O . SER A 1 190 ? 30.494 -21.847 12.759 1.00 53.28 190 SER A O 1
ATOM 1551 N N . SER A 1 191 ? 30.294 -23.020 10.839 1.00 55.78 191 SER A N 1
ATOM 1552 C CA . SER A 1 191 ? 29.883 -24.318 11.387 1.00 55.78 191 SER A CA 1
ATOM 1553 C C . SER A 1 191 ? 28.797 -24.260 12.468 1.00 55.78 191 SER A C 1
ATOM 1555 O O . SER A 1 191 ? 29.036 -24.577 13.631 1.00 55.78 191 SER A O 1
ATOM 1557 N N . ARG A 1 192 ? 27.567 -23.889 12.091 1.00 58.88 192 ARG A N 1
ATOM 1558 C CA . ARG A 1 192 ? 26.421 -24.023 13.001 1.00 58.88 192 ARG A CA 1
ATOM 1559 C C . ARG A 1 192 ? 26.075 -25.498 13.192 1.00 58.88 192 ARG A C 1
ATOM 1561 O O . ARG A 1 192 ? 25.770 -26.191 12.226 1.00 58.88 192 ARG A O 1
ATOM 1568 N N . ASN A 1 193 ? 26.090 -25.947 14.447 1.00 65.19 193 ASN A N 1
ATOM 1569 C CA . ASN A 1 193 ? 25.372 -27.144 14.871 1.00 65.19 193 ASN A CA 1
ATOM 1570 C C . ASN A 1 193 ? 23.921 -27.009 14.402 1.00 65.19 193 ASN A C 1
ATOM 1572 O O . ASN A 1 193 ? 23.214 -26.077 14.779 1.00 65.19 193 ASN A O 1
ATOM 1576 N N . VAL A 1 194 ? 23.522 -27.897 13.504 1.00 69.94 194 VAL A N 1
ATOM 1577 C CA . VAL A 1 194 ? 22.215 -27.871 12.867 1.00 69.94 194 VAL A CA 1
ATOM 1578 C C . VAL A 1 194 ? 21.217 -28.535 13.818 1.00 69.94 194 VAL A C 1
ATOM 1580 O O . VAL A 1 194 ? 21.199 -29.760 13.933 1.00 69.94 194 VAL A O 1
ATOM 1583 N N . ASP A 1 195 ? 20.405 -27.743 14.522 1.00 84.38 195 ASP A N 1
ATOM 1584 C CA . ASP A 1 195 ? 19.345 -28.272 15.386 1.00 84.38 195 ASP A CA 1
ATOM 1585 C C . ASP A 1 195 ? 18.151 -28.744 14.537 1.00 84.38 195 ASP A C 1
ATOM 1587 O O . ASP A 1 195 ? 17.333 -27.965 14.035 1.00 84.38 195 ASP A O 1
ATOM 1591 N N . MET A 1 196 ? 18.065 -30.063 14.358 1.00 85.38 196 MET A N 1
ATOM 1592 C CA . MET A 1 196 ? 16.991 -30.715 13.610 1.00 85.38 196 MET A CA 1
ATOM 1593 C C . MET A 1 196 ? 15.618 -30.514 14.263 1.00 85.38 196 MET A C 1
ATOM 1595 O O . MET A 1 196 ? 14.615 -30.455 13.549 1.00 85.38 196 MET A O 1
ATOM 1599 N N . MET A 1 197 ? 15.559 -30.380 15.591 1.00 87.00 197 MET A N 1
ATOM 1600 C CA . MET A 1 197 ? 14.311 -30.158 16.318 1.00 87.00 197 MET A CA 1
ATOM 1601 C C . MET A 1 197 ? 13.773 -28.755 16.042 1.00 87.00 197 MET A C 1
ATOM 1603 O O . MET A 1 197 ? 12.586 -28.612 15.747 1.00 87.00 197 MET A O 1
ATOM 1607 N N . GLN A 1 198 ? 14.648 -27.746 16.029 1.00 86.75 198 GLN A N 1
ATOM 1608 C CA . GLN A 1 198 ? 14.272 -26.380 15.662 1.00 86.75 198 GLN A CA 1
ATOM 1609 C C . GLN A 1 198 ? 13.789 -26.298 14.205 1.00 86.75 198 GLN A C 1
ATOM 1611 O O . GLN A 1 198 ? 12.735 -25.728 13.937 1.00 86.75 198 GLN A O 1
ATOM 1616 N N . MET A 1 199 ? 14.463 -26.968 13.264 1.00 85.62 199 MET A N 1
ATOM 1617 C CA . MET A 1 199 ? 13.992 -27.029 11.871 1.00 85.62 199 MET A CA 1
ATOM 1618 C C . MET A 1 199 ? 12.668 -27.782 11.706 1.00 85.62 199 MET A C 1
ATOM 1620 O O . MET A 1 199 ? 11.842 -27.398 10.876 1.00 85.62 199 MET A O 1
ATOM 1624 N N . ALA A 1 200 ? 12.447 -28.854 12.471 1.00 88.56 200 ALA A N 1
ATOM 1625 C CA . ALA A 1 200 ? 11.180 -29.579 12.460 1.00 88.56 200 ALA A CA 1
ATOM 1626 C C . ALA A 1 200 ? 10.035 -28.704 12.994 1.00 88.56 200 ALA A C 1
ATOM 1628 O O . ALA A 1 200 ? 8.943 -28.718 12.423 1.00 88.56 200 ALA A O 1
ATOM 1629 N N . GLN A 1 201 ? 10.293 -27.903 14.031 1.00 88.19 201 GLN A N 1
ATOM 1630 C CA . GLN A 1 201 ? 9.344 -26.923 14.561 1.00 88.19 201 GLN A CA 1
ATOM 1631 C C . GLN A 1 201 ? 9.068 -25.790 13.562 1.00 88.19 201 GLN A C 1
ATOM 1633 O O . GLN A 1 201 ? 7.902 -25.499 13.301 1.00 88.19 201 GLN A O 1
ATOM 1638 N N . ASP A 1 202 ? 10.101 -25.221 12.934 1.00 87.19 202 ASP A N 1
ATOM 1639 C CA . ASP A 1 202 ? 9.969 -24.189 11.892 1.00 87.19 202 ASP A CA 1
ATOM 1640 C C . ASP A 1 202 ? 9.222 -24.700 10.655 1.00 87.19 202 ASP A C 1
ATOM 1642 O O . ASP A 1 202 ? 8.479 -23.969 9.997 1.00 87.19 202 ASP A O 1
ATOM 1646 N N . ARG A 1 203 ? 9.403 -25.977 10.313 1.00 87.00 203 ARG A N 1
ATOM 1647 C CA . ARG A 1 203 ? 8.620 -26.624 9.260 1.00 87.00 203 ARG A CA 1
ATOM 1648 C C . ARG A 1 203 ? 7.166 -26.794 9.694 1.00 87.00 203 ARG A C 1
ATOM 1650 O O . ARG A 1 203 ? 6.268 -26.505 8.910 1.00 87.00 203 ARG A O 1
ATOM 1657 N N . ALA A 1 204 ? 6.929 -27.268 10.915 1.00 89.06 204 ALA A N 1
ATOM 1658 C CA . ALA A 1 204 ? 5.585 -27.501 11.433 1.00 89.06 204 ALA A CA 1
ATOM 1659 C C . ALA A 1 204 ? 4.776 -26.201 11.559 1.00 89.06 204 ALA A C 1
ATOM 1661 O O . ALA A 1 204 ? 3.579 -26.207 11.270 1.00 89.06 204 ALA A O 1
ATOM 1662 N N . SER A 1 205 ? 5.413 -25.087 11.934 1.00 85.44 205 SER A N 1
ATOM 1663 C CA . SER A 1 205 ? 4.758 -23.778 12.018 1.00 85.44 205 SER A CA 1
ATOM 1664 C C . SER A 1 205 ? 4.295 -23.281 10.644 1.00 85.44 205 SER A C 1
ATOM 1666 O O . SER A 1 205 ? 3.149 -22.861 10.519 1.00 85.44 205 SER A O 1
ATOM 1668 N N . LYS A 1 206 ? 5.116 -23.436 9.595 1.00 87.31 206 LYS A N 1
ATOM 1669 C CA . LYS A 1 206 ? 4.761 -23.079 8.205 1.00 87.31 206 LYS A CA 1
ATOM 1670 C C . LYS A 1 206 ? 3.650 -23.934 7.586 1.00 87.31 206 LYS A C 1
ATOM 1672 O O . LYS A 1 206 ? 3.044 -23.500 6.621 1.00 87.31 206 LYS A O 1
ATOM 1677 N N . ILE A 1 207 ? 3.415 -25.151 8.088 1.00 89.69 207 ILE A N 1
ATOM 1678 C CA . ILE A 1 207 ? 2.323 -26.027 7.613 1.00 89.69 207 ILE A CA 1
ATOM 1679 C C . ILE A 1 207 ? 0.985 -25.658 8.271 1.00 89.69 207 ILE A C 1
ATOM 1681 O O . ILE A 1 207 ? -0.073 -25.942 7.716 1.00 89.69 207 ILE A O 1
ATOM 1685 N N . ARG A 1 208 ? 1.024 -25.089 9.481 1.00 78.75 208 ARG A N 1
ATOM 1686 C CA . ARG A 1 208 ? -0.166 -24.839 10.303 1.00 78.75 208 ARG A CA 1
ATOM 1687 C C . ARG A 1 208 ? -0.754 -23.431 10.120 1.00 78.75 208 ARG A C 1
ATOM 1689 O O . ARG A 1 208 ? -1.929 -23.263 10.439 1.00 78.75 208 ARG A O 1
ATOM 1696 N N . GLY A 1 209 ? 0.054 -22.453 9.700 1.00 52.16 209 GLY A N 1
ATOM 1697 C CA . GLY A 1 209 ? -0.381 -21.082 9.389 1.00 52.16 209 GLY A CA 1
ATOM 1698 C C . GLY A 1 209 ? -0.958 -20.968 7.989 1.00 52.16 209 GLY A C 1
ATOM 1699 O O . GLY A 1 209 ? -1.916 -20.184 7.843 1.00 52.16 209 GLY A O 1
#

Solvent-accessible surface area (backbone atoms only — not comparable to full-atom values): 13615 Å² total; per-residue (Å²): 134,88,82,91,84,93,83,85,88,82,90,85,82,89,85,92,88,82,86,78,82,80,80,81,80,74,94,81,73,94,72,87,80,61,94,73,68,75,81,74,81,85,86,87,81,85,70,74,71,66,63,64,59,58,76,75,51,52,75,65,56,52,49,54,50,42,51,52,52,48,56,55,72,68,36,88,87,57,61,86,83,40,67,66,48,52,49,54,51,52,50,41,48,54,53,51,55,54,47,49,56,50,45,62,74,63,56,79,71,60,79,90,42,56,56,88,76,50,55,78,84,56,57,66,60,63,47,52,35,48,50,50,12,51,50,34,60,66,54,85,64,58,77,87,49,40,60,56,30,45,50,54,13,50,54,24,41,48,51,28,55,52,52,40,39,46,37,65,75,50,87,75,84,80,82,78,80,76,54,83,82,58,63,77,70,65,70,76,94,68,83,75,83,78,57,62,67,60,51,52,48,58,50,52,51,69,73,72,110

Nearest PDB structures (foldseek):
  4iyp-assembly1_A  TM=8.499E-01  e=2.642E-06  Homo sapiens
  3qc1-assembly1_A  TM=8.132E-01  e=4.270E-05  Mus musculus
  7z14-assembly1_D  TM=3.909E-01  e=8.170E+00  Tetronarce californica

Mean predicted aligned error: 15.53 Å

Secondary structure (DSSP, 8-state):
--------------------------SS--S---TTGGGGSS-----TTTHHHHTTS-HHHHHHHHHHHHHHHH-TTS-TTSHHHHHHHHHHHHHHHHHHHHHHHHT---TT--GGGS-TTTGGGGGHHHHHHHHHHH----HHHHHHHHHHHHHHHHHHHHHHHHTTS--PPPPPPPPTTTGGG----S-----HHHHHHHHHHHHH-

InterPro domains:
  IPR007304 TAP46-like protein [PF04177] (60-208)
  IPR007304 TAP46-like protein [PTHR10933] (52-208)
  IPR038511 TAP42/TAP46-like superfamily [G3DSA:1.25.40.540] (58-209)

Organism: NCBI:txid392033

Sequence (209 aa):
MADHNCCSSHCHSNESSSSSNTNEINSSNIKEISHNDIHKHLILNDNDNDNKNDESHTFSQLFDIAWSNQNDLQSSSVNTTTDDYSSKLLHTIRLLESLEKRLISLELFSDNEHIDEVSTINIRYLLLYAFLAWLYQTKRSKPSQRLVNVQHACDYYLKFLTMTKNYDLHKYSIPKIPTNQECEKTEQLSSRNVDMMQMAQDRASKIRG

Foldseek 3Di:
DDDDDDDDDDDDDDDDDDDDPDPDDDPPPPDDDDPPPVPPPDDPDDPVVLVVVLVPDDLLVLVVLLVVLLVVLPDPPDDLPDPVSLVSLVSSLVSLVVSVVVCVVVPQADLQDAPVVRDPSCVVCLCSLVSNLVSLQSRDDDPVCNVVSNVSSLVSVLVSVSRCVSNVVDDDDRDDDDDPVVVVPPPPPDDDPDDPVVVVVVVVVVVVD

Radius of gyration: 27.08 Å; Cα contacts (8 Å, |Δi|>4): 104; chains: 1; bounding box: 94×52×48 Å